Protein AF-A0AAW9QCA5-F1 (afdb_monomer_lite)

Sequence (332 aa):
PKARRTTALRRFPVALDEDDAWGGGPFQNGTSHLLAMFDTLYGFACSGLGGAINLQRFNPITDRCLSDAPPRSYMVHAARRLAFLIRTIRDASPHETINVVSHSQGTMVAGLAMLFLQEQGVRGPEALFLCNSPWSLNEPDLLEAVQYGANDQVVSRAARLATLREVALVLAQAARHPAAASMADITRQCLCTRARDAYLGRAEHGRLYVYANPHDRVMGAEVLRSIGWRGLTSVEQQKVAGNVVLRMCAENIELGRGGYVYTMSARAFGIMRDDSGKDTGQVREDFWYPSSERLPVFGPLYAPPTANEAEVYIGAPSLPWYIDAALRADVE

pLDDT: mean 79.76, std 16.34, range [32.0, 98.75]

InterPro domains:
  IPR029058 Alpha/Beta hydrolase fold [G3DSA:3.40.50.1820] (38-193)
  IPR029058 Alpha/Beta hydrolase fold [SSF53474] (66-233)
  IPR056221 T6SS, Tle3 phospholipase effector, alpha/beta domain [PF24322] (9-232)

Foldseek 3Di:
DDDPPDDPVPPDPPDQPPVPHCPDDPPQQADQFLLQLPFQAAGWDCQFDVNPDRVQVVDPDPVDGNHGDHRNPVLVVLLCVVLVVLQVCCVVQVADADEAEAEESRLSSPLSNLVVCVVVVHQDHQEYEYALYLHALDADDPVNCRGCVVPVRRDGSVRSLVSQQSSLVSQVVNLVDPSYHDLVNLVVPPPDDPLCNVVRDSPLTSAYEYEAELQPQNSQFPNRNDCNRLNDFPVSCVSHDVRYFYFYDYPPDDHQAAFDKAFQDQQSRDCLADPVRDGPPDGGHASDVVHFDADPPPGGRGDGDDPRRRIHHRHDHRDCCVVDPPVVVVVD

Radius of gyration: 21.92 Å; chains: 1; bounding box: 59×55×67 Å

Structure (mmCIF, N/CA/C/O backbone):
data_AF-A0AAW9QCA5-F1
#
_entry.id   AF-A0AAW9QCA5-F1
#
loop_
_atom_site.group_PDB
_atom_site.id
_atom_site.type_symbol
_atom_site.label_atom_id
_atom_site.label_alt_id
_atom_site.label_comp_id
_atom_site.label_asym_id
_atom_site.label_entity_id
_atom_site.label_seq_id
_atom_site.pdbx_PDB_ins_code
_atom_site.Cartn_x
_atom_site.Cartn_y
_atom_site.Cartn_z
_atom_site.occupancy
_atom_site.B_iso_or_equiv
_atom_site.auth_seq_id
_atom_site.auth_comp_id
_atom_site.auth_asym_id
_atom_site.auth_atom_id
_atom_site.pdbx_PDB_model_num
ATOM 1 N N . PRO A 1 1 ? -3.683 -39.594 35.285 1.00 37.97 1 PRO A N 1
ATOM 2 C CA . PRO A 1 1 ? -4.829 -39.077 34.500 1.00 37.97 1 PRO A CA 1
ATOM 3 C C . PRO A 1 1 ? -4.844 -37.536 34.475 1.00 37.97 1 PRO A C 1
ATOM 5 O O . PRO A 1 1 ? -5.479 -36.893 35.302 1.00 37.97 1 PRO A O 1
ATOM 8 N N . LYS A 1 2 ? -4.097 -36.943 33.539 1.00 32.00 2 LYS A N 1
ATOM 9 C CA . LYS A 1 2 ? -4.241 -35.538 33.139 1.00 32.00 2 LYS A CA 1
ATOM 10 C C . LYS A 1 2 ? -4.474 -35.550 31.634 1.00 32.00 2 LYS A C 1
ATOM 12 O O . LYS A 1 2 ? -3.614 -35.993 30.878 1.00 32.00 2 LYS A O 1
ATOM 17 N N . ALA A 1 3 ? -5.685 -35.180 31.236 1.00 34.62 3 ALA A N 1
ATOM 18 C CA . ALA A 1 3 ? -6.128 -35.176 29.854 1.00 34.62 3 ALA A CA 1
ATOM 19 C C . ALA A 1 3 ? -5.263 -34.216 29.022 1.00 34.62 3 ALA A C 1
ATOM 21 O O . ALA A 1 3 ? -5.170 -33.026 29.326 1.00 34.62 3 ALA A O 1
ATOM 22 N N . ARG A 1 4 ? -4.635 -34.743 27.963 1.00 36.59 4 ARG A N 1
ATOM 23 C CA . ARG A 1 4 ? -4.054 -33.946 26.878 1.00 36.59 4 ARG A CA 1
ATOM 24 C C . ARG A 1 4 ? -5.192 -33.167 26.218 1.00 36.59 4 ARG A C 1
ATOM 26 O O . ARG A 1 4 ? -6.024 -33.762 25.541 1.00 36.59 4 ARG A O 1
ATOM 33 N N . ARG A 1 5 ? -5.224 -31.845 26.404 1.00 35.28 5 ARG A N 1
ATOM 34 C CA . ARG A 1 5 ? -5.982 -30.941 25.532 1.00 35.28 5 ARG A CA 1
ATOM 35 C C . ARG A 1 5 ? -5.337 -30.997 24.148 1.00 35.28 5 ARG A C 1
ATOM 37 O O . ARG A 1 5 ? -4.284 -30.412 23.923 1.00 35.28 5 ARG A O 1
ATOM 44 N N . THR A 1 6 ? -5.938 -31.761 23.250 1.00 35.03 6 THR A N 1
ATOM 45 C CA . THR A 1 6 ? -5.632 -31.756 21.822 1.00 35.03 6 THR A CA 1
ATOM 46 C C . THR A 1 6 ? -6.156 -30.454 21.219 1.00 35.03 6 THR A C 1
ATOM 48 O O . THR A 1 6 ? -7.359 -30.240 21.096 1.00 35.03 6 THR A O 1
ATOM 51 N N . THR A 1 7 ? -5.245 -29.548 20.871 1.00 36.75 7 THR A N 1
ATOM 52 C CA . THR A 1 7 ? -5.527 -28.342 20.089 1.00 36.75 7 THR A CA 1
ATOM 53 C C . THR A 1 7 ? -5.964 -28.745 18.679 1.00 36.75 7 THR A C 1
ATOM 55 O O . THR A 1 7 ? -5.194 -29.308 17.904 1.00 36.75 7 THR A O 1
ATOM 58 N N . ALA A 1 8 ? -7.218 -28.443 18.339 1.00 37.50 8 ALA A N 1
ATOM 59 C CA . ALA A 1 8 ? -7.861 -28.755 17.059 1.00 37.50 8 ALA A CA 1
ATOM 60 C C . ALA A 1 8 ? -7.251 -28.038 15.828 1.00 37.50 8 ALA A C 1
ATOM 62 O O . ALA A 1 8 ? -7.689 -28.267 14.706 1.00 37.50 8 ALA A O 1
ATOM 63 N N . LEU A 1 9 ? -6.217 -27.212 16.013 1.00 36.19 9 LEU A N 1
ATOM 64 C CA . LEU A 1 9 ? -5.582 -26.398 14.970 1.00 36.19 9 LEU A CA 1
ATOM 65 C C . LEU A 1 9 ? -4.522 -27.130 14.127 1.00 36.19 9 LEU A C 1
ATOM 67 O O . LEU A 1 9 ? -4.084 -26.591 13.123 1.00 36.19 9 LEU A O 1
ATOM 71 N N . ARG A 1 10 ? -4.133 -28.367 14.471 1.00 38.69 10 ARG A N 1
ATOM 72 C CA . ARG A 1 10 ? -3.168 -29.157 13.670 1.00 38.69 10 ARG A CA 1
ATOM 73 C C . ARG A 1 10 ? -3.795 -30.011 12.558 1.00 38.69 10 ARG A C 1
ATOM 75 O O . ARG A 1 10 ? -3.082 -30.763 11.907 1.00 38.69 10 ARG A O 1
ATOM 82 N N . ARG A 1 11 ? -5.114 -29.940 12.340 1.00 36.91 11 ARG A N 1
ATOM 83 C CA . ARG A 1 11 ? -5.799 -30.730 11.292 1.00 36.91 11 ARG A CA 1
ATOM 84 C C . ARG A 1 11 ? -5.778 -30.102 9.895 1.00 36.91 11 ARG A C 1
ATOM 86 O O . ARG A 1 11 ? -6.230 -30.747 8.959 1.00 36.91 11 ARG A O 1
ATOM 93 N N . PHE A 1 12 ? -5.225 -28.901 9.753 1.00 44.38 12 PHE A N 1
ATOM 94 C CA . PHE A 1 12 ? -5.038 -28.236 8.468 1.00 44.38 12 PHE A CA 1
ATOM 95 C C . PHE A 1 12 ? -3.601 -27.713 8.410 1.00 44.38 12 PHE A C 1
ATOM 97 O O . PHE A 1 12 ? -3.315 -26.695 9.041 1.00 44.38 12 PHE A O 1
ATOM 104 N N . PRO A 1 13 ? -2.669 -28.407 7.734 1.00 38.44 13 PRO A N 1
ATOM 105 C CA . PRO A 1 13 ? -1.337 -27.874 7.525 1.00 38.44 13 PRO A CA 1
ATOM 106 C C . PRO A 1 13 ? -1.454 -26.749 6.493 1.00 38.44 13 PRO A C 1
ATOM 108 O O . PRO A 1 13 ? -1.364 -26.974 5.296 1.00 38.44 13 PRO A O 1
ATOM 111 N N . VAL A 1 14 ? -1.698 -25.526 6.959 1.00 45.06 14 VAL A N 1
ATOM 112 C CA . VAL A 1 14 ? -1.290 -24.319 6.230 1.00 45.06 14 VAL A CA 1
ATOM 113 C C . VAL A 1 14 ? 0.087 -23.945 6.773 1.00 45.06 14 VAL A C 1
ATOM 115 O O . VAL A 1 14 ? 0.268 -22.914 7.410 1.00 45.06 14 VAL A O 1
ATOM 118 N N . ALA A 1 15 ? 1.038 -24.864 6.631 1.00 42.50 15 ALA A N 1
ATOM 119 C CA . ALA A 1 15 ? 2.445 -24.522 6.701 1.00 42.50 15 ALA A CA 1
ATOM 120 C C . ALA A 1 15 ? 2.856 -24.287 5.249 1.00 42.50 15 ALA A C 1
ATOM 122 O O . ALA A 1 15 ? 2.621 -25.150 4.406 1.00 42.50 15 ALA A O 1
ATOM 123 N N . LEU A 1 16 ? 3.369 -23.093 4.957 1.00 43.16 16 LEU A N 1
ATOM 124 C CA . LEU A 1 16 ? 4.157 -22.870 3.753 1.00 43.16 16 LEU A CA 1
ATOM 125 C C . LEU A 1 16 ? 5.276 -23.915 3.798 1.00 43.16 16 LEU A C 1
ATOM 127 O O . LEU A 1 16 ? 6.091 -23.886 4.715 1.00 43.16 16 LEU A O 1
ATOM 131 N N . ASP A 1 17 ? 5.220 -24.891 2.900 1.00 43.22 17 ASP A N 1
ATOM 132 C CA . ASP A 1 17 ? 6.333 -25.799 2.657 1.00 43.22 17 ASP A CA 1
ATOM 133 C C . ASP A 1 17 ? 7.497 -24.932 2.174 1.00 43.22 17 ASP A C 1
ATOM 135 O O . ASP A 1 17 ? 7.310 -24.194 1.217 1.00 43.22 17 ASP A O 1
ATOM 139 N N . GLU A 1 18 ? 8.634 -24.913 2.867 1.00 49.34 18 GLU A N 1
ATOM 140 C CA . GLU A 1 18 ? 9.788 -24.098 2.459 1.00 49.34 18 GLU A CA 1
ATOM 141 C C . GLU A 1 18 ? 10.494 -24.697 1.231 1.00 49.34 18 GLU A C 1
ATOM 143 O O . GLU A 1 18 ? 11.104 -23.950 0.464 1.00 49.34 18 GLU A O 1
ATOM 148 N N . ASP A 1 19 ? 10.343 -26.006 1.001 1.00 44.97 19 ASP A N 1
ATOM 149 C CA . ASP A 1 19 ? 10.961 -26.736 -0.110 1.00 44.97 19 ASP A CA 1
ATOM 150 C C . ASP A 1 19 ? 10.117 -26.650 -1.401 1.00 44.97 19 ASP A C 1
ATOM 152 O O . ASP A 1 19 ? 10.669 -26.683 -2.501 1.00 44.97 19 ASP A O 1
ATOM 156 N N . ASP A 1 20 ? 8.798 -26.449 -1.269 1.00 43.91 20 ASP A N 1
ATOM 157 C CA . ASP A 1 20 ? 7.832 -26.219 -2.364 1.00 43.91 20 ASP A CA 1
ATOM 158 C C . ASP A 1 20 ? 7.175 -24.819 -2.303 1.00 43.91 20 ASP A C 1
ATOM 160 O O . ASP A 1 20 ? 6.168 -24.533 -2.969 1.00 43.91 20 ASP A O 1
ATOM 164 N N . ALA A 1 21 ? 7.733 -23.904 -1.502 1.00 43.88 21 ALA A N 1
ATOM 165 C CA . ALA A 1 21 ? 7.266 -22.527 -1.437 1.00 43.88 21 ALA A CA 1
ATOM 166 C C . ALA A 1 21 ? 7.393 -21.919 -2.829 1.00 43.88 21 ALA A C 1
ATOM 168 O O . ALA A 1 21 ? 8.444 -21.983 -3.467 1.00 43.88 21 ALA A O 1
ATOM 169 N N . TRP A 1 22 ? 6.324 -21.272 -3.295 1.00 42.75 22 TRP A N 1
ATOM 170 C CA . TRP A 1 22 ? 6.368 -20.467 -4.505 1.00 42.75 22 TRP A CA 1
ATOM 171 C C . TRP A 1 22 ? 7.405 -19.354 -4.315 1.00 42.75 22 TRP A C 1
ATOM 173 O O . TRP A 1 22 ? 7.095 -18.280 -3.798 1.00 42.75 22 TRP A O 1
ATOM 183 N N . GLY A 1 23 ? 8.652 -19.611 -4.719 1.00 40.56 23 GLY A N 1
ATOM 184 C CA . GLY A 1 23 ? 9.679 -18.592 -4.846 1.00 40.56 23 GLY A CA 1
ATOM 185 C C . GLY A 1 23 ? 9.108 -17.555 -5.794 1.00 40.56 23 GLY A C 1
ATOM 186 O O . GLY A 1 23 ? 8.807 -17.882 -6.946 1.00 40.56 23 GLY A O 1
ATOM 187 N N . GLY A 1 24 ? 8.824 -16.361 -5.276 1.00 50.59 24 GLY A N 1
ATOM 188 C CA . GLY A 1 24 ? 8.069 -15.333 -5.982 1.00 50.59 24 GLY A CA 1
ATOM 189 C C . GLY A 1 24 ? 8.517 -15.150 -7.435 1.00 50.59 24 GLY A C 1
ATOM 190 O O . GLY A 1 24 ? 9.660 -15.393 -7.811 1.00 50.59 24 GLY A O 1
ATOM 191 N N . GLY A 1 25 ? 7.587 -14.746 -8.288 1.00 44.12 25 GLY A N 1
ATO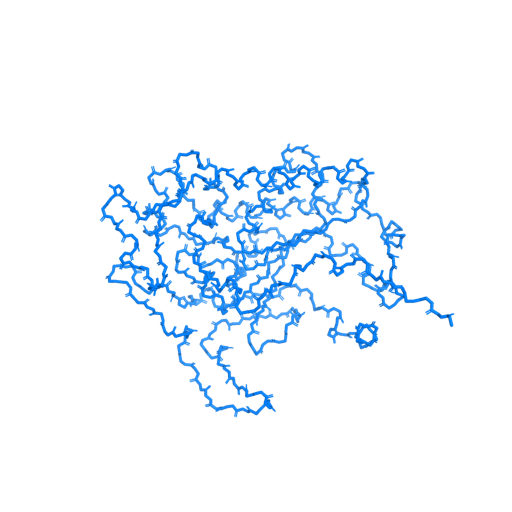M 192 C CA . GLY A 1 25 ? 7.853 -14.374 -9.674 1.00 44.12 25 GLY A CA 1
ATOM 193 C C . GLY A 1 25 ? 6.856 -13.314 -10.112 1.00 44.12 25 GLY A C 1
ATOM 194 O O . GLY A 1 25 ? 5.970 -12.969 -9.325 1.00 44.12 25 GLY A O 1
ATOM 195 N N . PRO A 1 26 ? 6.974 -12.780 -11.338 1.00 49.72 26 PRO A N 1
ATOM 196 C CA . PRO A 1 26 ? 6.049 -11.772 -11.819 1.00 49.72 26 PRO A CA 1
ATOM 197 C C . PRO A 1 26 ? 4.632 -12.332 -11.719 1.00 49.72 26 PRO A C 1
ATOM 199 O O . PRO A 1 26 ? 4.279 -13.296 -12.400 1.00 49.72 26 PRO A O 1
ATOM 202 N N . PHE A 1 27 ? 3.815 -11.737 -10.850 1.00 58.03 27 PHE A N 1
ATOM 203 C CA . PHE A 1 27 ? 2.375 -11.909 -10.916 1.00 58.03 27 PHE A CA 1
ATOM 204 C C . PHE A 1 27 ? 1.952 -11.207 -12.202 1.00 58.03 27 PHE A C 1
ATOM 206 O O . PHE A 1 27 ? 1.714 -10.003 -12.206 1.00 58.03 27 PHE A O 1
ATOM 213 N N . GLN A 1 28 ? 1.987 -11.946 -13.314 1.00 70.25 28 GLN A N 1
ATOM 214 C CA . GLN A 1 28 ? 1.913 -11.394 -14.671 1.00 70.25 28 GLN A CA 1
ATOM 215 C C . GLN A 1 28 ? 0.700 -10.492 -14.840 1.00 70.25 28 GLN A C 1
ATOM 217 O O . GLN A 1 28 ? 0.804 -9.407 -15.396 1.00 70.25 28 GLN A O 1
ATOM 222 N N . ASN A 1 29 ? -0.430 -10.890 -14.258 1.00 81.19 29 ASN A N 1
ATOM 223 C CA . ASN A 1 29 ? -1.662 -10.120 -14.331 1.00 81.19 29 ASN A CA 1
ATOM 224 C C . ASN A 1 29 ? -1.799 -9.018 -13.269 1.00 81.19 29 ASN A C 1
ATOM 226 O O . ASN A 1 29 ? -2.895 -8.500 -13.045 1.00 81.19 29 ASN A O 1
ATOM 230 N N . GLY A 1 30 ? -0.711 -8.677 -12.583 1.00 84.50 30 GLY A N 1
ATOM 231 C CA . GLY A 1 30 ? -0.672 -7.606 -11.603 1.00 84.50 30 GLY A CA 1
ATOM 232 C C . GLY A 1 30 ? -0.945 -6.238 -12.211 1.00 84.50 30 GLY A C 1
ATOM 233 O O . GLY A 1 30 ? -0.953 -6.053 -13.429 1.00 84.50 30 GLY A O 1
ATOM 234 N N . THR A 1 31 ? -1.201 -5.275 -11.335 1.00 88.75 31 THR A N 1
ATOM 235 C CA . THR A 1 31 ? -1.389 -3.874 -11.715 1.00 88.75 31 THR A CA 1
ATOM 236 C C . THR A 1 31 ? -0.886 -2.941 -10.623 1.00 88.75 31 THR A C 1
ATOM 238 O O . THR A 1 31 ? -1.001 -3.244 -9.432 1.00 88.75 31 THR A O 1
ATOM 241 N N . SER A 1 32 ? -0.380 -1.788 -11.052 1.00 90.00 32 SER A N 1
ATOM 242 C CA . SER A 1 32 ? 0.119 -0.690 -10.227 1.00 90.00 32 SER A CA 1
ATOM 243 C C . SER A 1 32 ? -0.891 0.443 -10.012 1.00 90.00 32 SER A C 1
ATOM 245 O O . SER A 1 32 ? -0.599 1.393 -9.285 1.00 90.00 32 SER A O 1
ATOM 247 N N . HIS A 1 33 ? -2.088 0.360 -10.605 1.00 91.62 33 HIS A N 1
ATOM 248 C CA . HIS A 1 33 ? -3.175 1.325 -10.411 1.00 91.62 33 HIS A CA 1
ATOM 249 C C . HIS A 1 33 ? -4.558 0.657 -10.473 1.00 91.62 33 HIS A C 1
ATOM 251 O O . HIS A 1 33 ? -4.759 -0.361 -11.139 1.00 91.62 33 HIS A O 1
ATOM 257 N N . LEU A 1 34 ? -5.537 1.241 -9.772 1.00 94.75 34 LEU A N 1
ATOM 258 C CA . LEU A 1 34 ? -6.861 0.626 -9.605 1.00 94.75 34 LEU A CA 1
ATOM 259 C C . LEU A 1 34 ? -7.677 0.566 -10.903 1.00 94.75 34 LEU A C 1
ATOM 261 O O . LEU A 1 34 ? -8.434 -0.382 -11.087 1.00 94.75 34 LEU A O 1
ATOM 265 N N . LEU A 1 35 ? -7.508 1.532 -11.818 1.00 92.88 35 LEU A N 1
ATOM 266 C CA . LEU A 1 35 ? -8.279 1.575 -13.070 1.00 92.88 35 LEU A CA 1
ATOM 267 C C . LEU A 1 35 ? -8.102 0.301 -13.909 1.00 92.88 35 LEU A C 1
ATOM 269 O O . LEU A 1 35 ? -9.086 -0.221 -14.422 1.00 92.88 35 LEU A O 1
ATOM 273 N N . ALA A 1 36 ? -6.890 -0.257 -13.975 1.00 90.00 36 ALA A N 1
ATOM 274 C CA . ALA A 1 36 ? -6.641 -1.470 -14.753 1.00 90.00 36 ALA A CA 1
ATOM 275 C C . ALA A 1 36 ? -7.390 -2.705 -14.227 1.00 90.00 36 ALA A C 1
ATOM 277 O O . ALA A 1 36 ? -7.575 -3.666 -14.969 1.00 90.00 36 ALA A O 1
ATOM 278 N N . MET A 1 37 ? -7.860 -2.701 -12.973 1.00 93.25 37 MET A N 1
ATOM 279 C CA . MET A 1 37 ? -8.700 -3.784 -12.441 1.00 93.25 37 MET A CA 1
ATOM 280 C C . MET A 1 37 ? -10.066 -3.837 -13.141 1.00 93.25 37 MET A C 1
ATOM 282 O O . MET A 1 37 ? -10.687 -4.896 -13.175 1.00 93.25 37 MET A O 1
ATOM 286 N N . PHE A 1 38 ? -10.534 -2.716 -13.696 1.00 92.06 38 PHE A N 1
ATOM 287 C CA . PHE A 1 38 ? -11.821 -2.608 -14.384 1.00 92.06 38 PHE A CA 1
ATOM 288 C C . PHE A 1 38 ? -11.758 -2.988 -15.868 1.00 92.06 38 PHE A C 1
ATOM 290 O O . PHE A 1 38 ? -12.785 -2.922 -16.543 1.00 92.06 38 PHE A O 1
ATOM 297 N N . ASP A 1 39 ? -10.600 -3.420 -16.380 1.00 87.06 39 ASP A N 1
ATOM 298 C CA . ASP A 1 39 ? -10.543 -3.987 -17.725 1.00 87.06 39 ASP A CA 1
ATOM 299 C C . ASP A 1 39 ? -11.362 -5.286 -17.790 1.00 87.06 39 ASP A C 1
ATOM 301 O O . ASP A 1 39 ? -11.146 -6.228 -17.017 1.00 87.06 39 ASP A O 1
ATOM 305 N N . THR A 1 40 ? -12.324 -5.323 -18.709 1.00 84.50 40 THR A N 1
ATOM 306 C CA . THR A 1 40 ? -13.207 -6.476 -18.932 1.00 84.50 40 THR A CA 1
ATOM 307 C C . THR A 1 40 ? -12.826 -7.281 -20.167 1.00 84.50 40 THR A C 1
ATOM 309 O O . THR A 1 40 ? -13.337 -8.387 -20.338 1.00 84.50 40 THR A O 1
ATOM 312 N N . LEU A 1 41 ? -11.923 -6.760 -20.998 1.00 80.19 41 LEU A N 1
ATOM 313 C CA . LEU A 1 41 ? -11.554 -7.344 -22.284 1.00 80.19 41 LEU A CA 1
ATOM 314 C C . LEU A 1 41 ? -10.122 -7.877 -22.279 1.00 80.19 41 LEU A C 1
ATOM 316 O O . LEU A 1 41 ? -9.858 -8.900 -22.909 1.00 80.19 41 LEU A O 1
ATOM 320 N N . TYR A 1 42 ? -9.222 -7.246 -21.523 1.00 78.38 42 TYR A N 1
ATOM 321 C CA . TYR A 1 42 ? -7.796 -7.551 -21.562 1.00 78.38 42 TYR A CA 1
ATOM 322 C C . TYR A 1 42 ? -7.173 -7.650 -20.164 1.00 78.38 42 TYR A C 1
ATOM 324 O O . TYR A 1 42 ? -7.539 -6.942 -19.224 1.00 78.38 42 TYR A O 1
ATOM 332 N N . GLY A 1 43 ? -6.216 -8.565 -20.021 1.00 82.94 43 GLY A N 1
ATOM 333 C CA . GLY A 1 43 ? -5.347 -8.679 -18.853 1.00 82.94 43 GLY A CA 1
ATOM 334 C C . GLY A 1 43 ? -3.943 -8.167 -19.148 1.00 82.94 43 GLY A C 1
ATOM 335 O O . GLY A 1 43 ? -3.743 -7.162 -19.828 1.00 82.94 43 GLY A O 1
ATOM 336 N N . PHE A 1 44 ? -2.942 -8.859 -18.621 1.00 82.12 44 PHE A N 1
ATOM 337 C CA . PHE A 1 44 ? -1.579 -8.750 -19.127 1.00 82.12 44 PHE A CA 1
ATOM 338 C C . PHE A 1 44 ? -1.480 -9.384 -20.516 1.00 82.12 44 PHE A C 1
ATOM 340 O O . PHE A 1 44 ? -1.957 -10.496 -20.719 1.00 82.12 44 PHE A O 1
ATOM 347 N N . ALA A 1 45 ? -0.847 -8.684 -21.452 1.00 75.06 45 ALA A N 1
ATOM 348 C CA . ALA A 1 45 ? -0.519 -9.208 -22.767 1.00 75.06 45 ALA A CA 1
ATOM 349 C C . ALA A 1 45 ? 1.001 -9.266 -22.904 1.00 75.06 45 ALA A C 1
ATOM 351 O O . ALA A 1 45 ? 1.695 -8.268 -22.703 1.00 75.06 45 ALA A O 1
ATOM 352 N N . CYS A 1 46 ? 1.518 -10.432 -23.271 1.00 73.31 46 CYS A N 1
ATOM 353 C CA . CYS A 1 46 ? 2.928 -10.616 -23.579 1.00 73.31 46 CYS A CA 1
ATOM 354 C C . CYS A 1 46 ? 3.309 -9.863 -24.864 1.00 73.31 46 CYS A C 1
ATOM 356 O O . CYS A 1 46 ? 4.450 -9.431 -25.029 1.00 73.31 46 CYS A O 1
ATOM 358 N N . SER A 1 47 ? 2.344 -9.649 -25.760 1.00 68.38 47 SER A N 1
ATOM 359 C CA . SER A 1 47 ? 2.488 -8.793 -26.932 1.00 68.38 47 SER A CA 1
ATOM 360 C C . SER A 1 47 ? 1.953 -7.377 -26.670 1.00 68.38 47 SER A C 1
ATOM 362 O O . SER A 1 47 ? 0.743 -7.170 -26.598 1.00 68.38 47 SER A O 1
ATOM 364 N N . GLY A 1 48 ? 2.846 -6.396 -26.563 1.00 62.47 48 GLY A N 1
ATOM 365 C CA . GLY A 1 48 ? 2.516 -4.976 -26.443 1.00 62.47 48 GLY A CA 1
ATOM 366 C C . GLY A 1 48 ? 2.394 -4.264 -27.797 1.00 62.47 48 GLY A C 1
ATOM 367 O O . GLY A 1 48 ? 2.874 -4.758 -28.823 1.00 62.47 48 GLY A O 1
ATOM 368 N N . LEU A 1 49 ? 1.759 -3.085 -27.795 1.00 57.94 49 LEU A N 1
ATOM 369 C CA . LEU A 1 49 ? 1.608 -2.197 -28.962 1.00 57.94 49 LEU A CA 1
ATOM 370 C C . LEU A 1 49 ? 1.052 -2.908 -30.218 1.00 57.94 49 LEU A C 1
ATOM 372 O O . LEU A 1 49 ? 1.634 -2.844 -31.300 1.00 57.94 49 LEU A O 1
ATOM 376 N N . GLY A 1 50 ? -0.050 -3.650 -30.066 1.00 55.88 50 GLY A N 1
ATOM 377 C CA . GLY A 1 50 ? -0.706 -4.347 -31.181 1.00 55.88 50 GLY A CA 1
ATOM 378 C C . GLY A 1 50 ? 0.104 -5.501 -31.788 1.00 55.88 50 GLY A C 1
ATOM 379 O O . GLY A 1 50 ? -0.104 -5.843 -32.948 1.00 55.88 50 GLY A O 1
ATOM 380 N N . GLY A 1 51 ? 1.046 -6.086 -31.037 1.00 59.59 51 GLY A N 1
ATOM 381 C CA . GLY A 1 51 ? 1.884 -7.196 -31.507 1.00 59.59 51 GLY A CA 1
ATOM 382 C C . GLY A 1 51 ? 3.307 -6.805 -31.902 1.00 59.59 51 GLY A C 1
ATOM 383 O O . GLY A 1 51 ? 4.129 -7.687 -32.147 1.00 59.59 51 GLY A O 1
ATOM 384 N N . ALA A 1 52 ? 3.628 -5.508 -31.939 1.00 55.38 52 ALA A N 1
ATOM 385 C CA . ALA A 1 52 ? 4.940 -5.023 -32.368 1.00 55.38 52 ALA A CA 1
ATOM 386 C C . ALA A 1 52 ? 6.067 -5.331 -31.364 1.00 55.38 52 ALA A C 1
ATOM 388 O O . ALA A 1 52 ? 7.233 -5.416 -31.752 1.00 55.38 52 ALA A O 1
ATOM 389 N N . ILE A 1 53 ? 5.738 -5.504 -30.079 1.00 62.34 53 ILE A N 1
ATOM 390 C CA . ILE A 1 53 ? 6.713 -5.726 -29.005 1.00 62.34 53 ILE A CA 1
ATOM 391 C C . ILE A 1 53 ? 6.348 -7.008 -28.259 1.00 62.34 53 ILE A C 1
ATOM 393 O O . ILE A 1 53 ? 5.258 -7.114 -27.714 1.00 62.34 53 ILE A O 1
ATOM 397 N N . ASN A 1 54 ? 7.265 -7.976 -28.197 1.00 68.19 54 ASN A N 1
ATOM 398 C CA . ASN A 1 54 ? 7.101 -9.182 -27.384 1.00 68.19 54 ASN A CA 1
ATOM 399 C C . ASN A 1 54 ? 7.889 -9.031 -26.072 1.00 68.19 54 ASN A C 1
ATOM 401 O O . ASN A 1 54 ? 9.122 -9.059 -26.088 1.00 68.19 54 ASN A O 1
ATOM 405 N N . LEU A 1 55 ? 7.175 -8.886 -24.955 1.00 69.38 55 LEU A N 1
ATOM 406 C CA . LEU A 1 55 ? 7.728 -8.689 -23.615 1.00 69.38 55 LEU A CA 1
ATOM 407 C C . LEU A 1 55 ? 8.487 -9.918 -23.093 1.00 69.38 55 LEU A C 1
ATOM 409 O O . LEU A 1 55 ? 9.435 -9.746 -22.331 1.00 69.38 55 LEU A O 1
ATOM 413 N N . GLN A 1 56 ? 8.172 -11.142 -23.545 1.00 69.44 56 GLN A N 1
ATOM 414 C CA . GLN A 1 56 ? 8.933 -12.347 -23.169 1.00 69.44 56 GLN A CA 1
ATOM 415 C C . GLN A 1 56 ? 10.392 -12.276 -23.622 1.00 69.44 56 GLN A C 1
ATOM 417 O O . GLN A 1 56 ? 11.264 -12.810 -22.942 1.00 69.44 56 GLN A O 1
ATOM 422 N N . ARG A 1 57 ? 10.693 -11.578 -24.725 1.00 63.22 57 ARG A N 1
ATOM 423 C CA . ARG A 1 57 ? 12.085 -11.369 -25.178 1.00 63.22 57 ARG A CA 1
ATOM 424 C C . ARG A 1 57 ? 12.918 -10.531 -24.208 1.00 63.22 57 ARG A C 1
ATOM 426 O O . ARG A 1 57 ? 14.131 -10.456 -24.361 1.00 63.22 57 ARG A O 1
ATOM 433 N N . PHE A 1 58 ? 12.259 -9.898 -23.246 1.00 62.97 58 PHE A N 1
ATOM 434 C CA . PHE A 1 58 ? 12.849 -9.022 -22.247 1.00 62.97 58 PHE A CA 1
ATOM 435 C C . PHE A 1 58 ? 12.631 -9.546 -20.822 1.00 62.97 58 PHE A C 1
ATOM 437 O O . PHE A 1 58 ? 12.869 -8.821 -19.861 1.00 62.97 58 PHE A O 1
ATOM 444 N N . ASN A 1 59 ? 12.156 -10.788 -20.678 1.00 64.75 59 ASN A N 1
ATOM 445 C CA . ASN A 1 59 ? 11.950 -11.401 -19.379 1.00 64.75 59 ASN A CA 1
ATOM 446 C C . ASN A 1 59 ? 13.297 -11.889 -18.806 1.00 64.75 59 ASN A C 1
ATOM 448 O O . ASN A 1 59 ? 13.892 -12.801 -19.383 1.00 64.75 59 ASN A O 1
ATOM 452 N N . PRO A 1 60 ? 13.764 -11.323 -17.679 1.00 54.34 60 PRO A N 1
ATOM 453 C CA . PRO A 1 60 ? 15.025 -11.715 -17.034 1.00 54.34 60 PRO A CA 1
ATOM 454 C C . PRO A 1 60 ? 14.981 -13.128 -16.423 1.00 54.34 60 PRO A C 1
ATOM 456 O O . PRO A 1 60 ? 16.004 -13.764 -16.182 1.00 54.34 60 PRO A O 1
ATOM 459 N N . ILE A 1 61 ? 13.775 -13.624 -16.127 1.00 60.28 61 ILE A N 1
ATOM 460 C CA . ILE A 1 61 ? 13.547 -14.875 -15.409 1.00 60.28 61 ILE A CA 1
ATOM 461 C C . ILE A 1 61 ? 13.399 -15.982 -16.454 1.00 60.28 61 ILE A C 1
ATOM 463 O O . ILE A 1 61 ? 12.341 -16.169 -17.055 1.00 60.28 61 ILE A O 1
ATOM 467 N N . THR A 1 62 ? 14.503 -16.688 -16.699 1.00 54.91 62 THR A N 1
ATOM 468 C CA . THR A 1 62 ? 14.623 -17.706 -17.758 1.00 54.91 62 THR A CA 1
ATOM 469 C C . THR A 1 62 ? 13.806 -18.975 -17.497 1.00 54.91 62 THR A C 1
ATOM 471 O O . THR A 1 62 ? 13.444 -19.666 -18.447 1.00 54.91 62 THR A O 1
ATOM 474 N N . ASP A 1 63 ? 13.452 -19.261 -16.243 1.00 54.94 63 ASP A N 1
ATOM 475 C CA . ASP A 1 63 ? 12.634 -20.407 -15.827 1.00 54.94 63 ASP A CA 1
ATOM 476 C C . ASP A 1 63 ? 11.120 -20.151 -15.928 1.00 54.94 63 ASP A C 1
ATOM 478 O O . ASP A 1 63 ? 10.326 -21.047 -15.638 1.00 54.94 63 ASP A O 1
ATOM 482 N N . ARG A 1 64 ? 10.678 -18.951 -16.342 1.00 65.31 64 ARG A N 1
ATOM 483 C CA . ARG A 1 64 ? 9.246 -18.593 -16.381 1.00 65.31 64 ARG A CA 1
ATOM 484 C C . ARG A 1 64 ? 8.897 -17.854 -17.663 1.00 65.31 64 ARG A C 1
ATOM 486 O O . ARG A 1 64 ? 9.571 -16.908 -18.033 1.00 65.31 64 ARG A O 1
ATOM 493 N N . CYS A 1 65 ? 7.814 -18.238 -18.335 1.00 66.38 65 CYS A N 1
ATOM 494 C CA . CYS A 1 65 ? 7.343 -17.544 -19.539 1.00 66.38 65 CYS A CA 1
ATOM 495 C C . CYS A 1 65 ? 6.219 -16.551 -19.214 1.00 66.38 65 CYS A C 1
ATOM 497 O O . CYS A 1 65 ? 5.201 -16.938 -18.639 1.00 66.38 65 CYS A O 1
ATOM 499 N N . LEU A 1 66 ? 6.379 -15.293 -19.630 1.00 70.50 66 LEU A N 1
ATOM 500 C CA . LEU A 1 66 ? 5.328 -14.287 -19.782 1.00 70.50 66 LEU A CA 1
ATOM 501 C C . LEU A 1 66 ? 4.292 -14.806 -20.776 1.00 70.50 66 LEU A C 1
ATOM 503 O O . LEU A 1 66 ? 4.576 -14.958 -21.964 1.00 70.50 66 LEU A O 1
ATOM 507 N N . SER A 1 67 ? 3.103 -15.102 -20.262 1.00 73.94 67 SER A N 1
ATOM 508 C CA . SER A 1 67 ? 1.956 -15.554 -21.046 1.00 73.94 67 SER A CA 1
ATOM 509 C C . SER A 1 67 ? 0.832 -14.541 -20.913 1.00 73.94 67 SER A C 1
ATOM 511 O O . SER A 1 67 ? 0.754 -13.830 -19.910 1.00 73.94 67 SER A O 1
ATOM 513 N N . ASP A 1 68 ? -0.036 -14.478 -21.917 1.00 80.81 68 ASP A N 1
ATOM 514 C CA . ASP A 1 68 ? -1.225 -13.638 -21.843 1.00 80.81 68 ASP A CA 1
ATOM 515 C C . ASP A 1 68 ? -2.106 -14.065 -20.664 1.00 80.81 68 ASP A C 1
ATOM 517 O O . ASP A 1 68 ? -2.233 -15.250 -20.341 1.00 80.81 68 ASP A O 1
ATOM 521 N N . ALA A 1 69 ? -2.716 -13.084 -20.011 1.00 83.25 69 ALA A N 1
ATOM 522 C CA . ALA A 1 69 ? -3.534 -13.274 -18.830 1.00 83.25 69 ALA A CA 1
ATOM 523 C C . ALA A 1 69 ? -4.982 -12.825 -19.084 1.00 83.25 69 ALA A C 1
ATOM 525 O O . ALA A 1 69 ? -5.227 -11.921 -19.889 1.00 83.25 69 ALA A O 1
ATOM 526 N N . PRO A 1 70 ? -5.962 -13.422 -18.381 1.00 85.38 70 PRO A N 1
ATOM 527 C CA . PRO A 1 70 ? -7.364 -13.038 -18.516 1.00 85.38 70 PRO A CA 1
ATOM 528 C C . PRO A 1 70 ? -7.619 -11.606 -18.010 1.00 85.38 70 PRO A C 1
ATOM 530 O O . PRO A 1 70 ? -6.802 -11.069 -17.255 1.00 85.38 70 PRO A O 1
ATOM 533 N N . PRO A 1 71 ? -8.778 -11.001 -18.334 1.00 87.81 71 PRO A N 1
ATOM 534 C CA . PRO A 1 71 ? -9.170 -9.694 -17.809 1.00 87.81 71 PRO A CA 1
ATOM 535 C C . PRO A 1 71 ? -9.065 -9.590 -16.283 1.00 87.81 71 PRO A C 1
ATOM 537 O O . PRO A 1 71 ? -9.308 -10.558 -15.557 1.00 87.81 71 PRO A O 1
ATOM 540 N N . ARG A 1 72 ? -8.725 -8.400 -15.774 1.00 89.12 72 ARG A N 1
ATOM 541 C CA . ARG A 1 72 ? -8.436 -8.175 -14.341 1.00 89.12 72 ARG A CA 1
ATOM 542 C C . ARG A 1 72 ? -9.682 -7.976 -13.466 1.00 89.12 72 ARG A C 1
ATOM 544 O O . ARG A 1 72 ? -9.552 -7.818 -12.250 1.00 89.12 72 ARG A O 1
ATOM 551 N N . SER A 1 73 ? -10.884 -8.054 -14.039 1.00 90.19 73 SER A N 1
ATOM 552 C CA . SER A 1 73 ? -12.168 -7.841 -13.347 1.00 90.19 73 SER A CA 1
ATOM 553 C C . SER A 1 73 ? -12.390 -8.739 -12.119 1.00 90.19 73 SER A C 1
ATOM 555 O O . SER A 1 73 ? -13.086 -8.349 -11.177 1.00 90.19 73 SER A O 1
ATOM 557 N N . TYR A 1 74 ? -11.738 -9.905 -12.039 1.00 91.25 74 TYR A N 1
ATOM 558 C CA . TYR A 1 74 ? -11.757 -10.742 -10.831 1.00 91.25 74 TYR A CA 1
ATOM 559 C C . TYR A 1 74 ? -11.222 -10.008 -9.590 1.00 91.25 74 TYR A C 1
ATOM 561 O O . TYR A 1 74 ? -11.692 -10.268 -8.479 1.00 91.25 74 TYR A O 1
ATOM 569 N N . MET A 1 75 ? -10.294 -9.058 -9.755 1.00 94.38 75 MET A N 1
ATOM 570 C CA . MET A 1 75 ? -9.795 -8.236 -8.654 1.00 94.38 75 MET A CA 1
ATOM 571 C C . MET A 1 75 ? -10.860 -7.253 -8.150 1.00 94.38 75 MET A C 1
ATOM 573 O O . MET A 1 75 ? -10.949 -7.011 -6.946 1.00 94.38 75 MET A O 1
ATOM 577 N N . VAL A 1 76 ? -11.718 -6.736 -9.040 1.00 96.31 76 VAL A N 1
ATOM 578 C CA . VAL A 1 76 ? -12.880 -5.909 -8.664 1.00 96.31 76 VAL A CA 1
ATOM 579 C C . VAL A 1 76 ? -13.870 -6.739 -7.854 1.00 96.31 76 VAL A C 1
ATOM 581 O O . VAL A 1 76 ? -14.340 -6.299 -6.804 1.00 96.31 76 VAL A O 1
ATOM 584 N N . HIS A 1 77 ? -14.150 -7.973 -8.280 1.00 95.81 77 HIS A N 1
ATOM 585 C CA . HIS A 1 77 ? -14.993 -8.888 -7.508 1.00 95.81 77 HIS A CA 1
ATOM 586 C C . HIS A 1 77 ? -14.392 -9.210 -6.134 1.00 95.81 77 HIS A C 1
ATOM 588 O O . HIS A 1 77 ? -15.125 -9.226 -5.144 1.00 95.81 77 HIS A O 1
ATOM 594 N N . ALA A 1 78 ? -13.076 -9.418 -6.046 1.00 96.50 78 ALA A N 1
ATOM 595 C CA . ALA A 1 78 ? -12.386 -9.611 -4.772 1.00 96.50 78 ALA A CA 1
ATOM 596 C C . ALA A 1 78 ? -12.521 -8.382 -3.853 1.00 96.50 78 ALA A C 1
ATOM 598 O O . ALA A 1 78 ? -12.861 -8.534 -2.679 1.00 96.50 78 ALA A O 1
ATOM 599 N N . ALA A 1 79 ? -12.359 -7.170 -4.390 1.00 98.38 79 ALA A N 1
ATOM 600 C CA . ALA A 1 79 ? -12.519 -5.928 -3.633 1.00 98.38 79 ALA A CA 1
ATOM 601 C C . ALA A 1 79 ? -13.961 -5.740 -3.131 1.00 98.38 79 ALA A C 1
ATOM 603 O O . ALA A 1 79 ? -14.172 -5.398 -1.967 1.00 98.38 79 ALA A O 1
ATOM 604 N N . ARG A 1 80 ? -14.970 -6.046 -3.962 1.00 97.88 80 ARG A N 1
ATOM 605 C CA . ARG A 1 80 ? -16.387 -6.026 -3.548 1.00 97.88 80 ARG A CA 1
ATOM 606 C C . ARG A 1 80 ? -16.679 -7.041 -2.445 1.00 97.88 80 ARG A C 1
ATOM 608 O O . ARG A 1 80 ? -17.429 -6.724 -1.528 1.00 97.88 80 ARG A O 1
ATOM 615 N N . ARG A 1 81 ? -16.086 -8.239 -2.503 1.00 98.31 81 ARG A N 1
ATOM 616 C CA . ARG A 1 81 ? -16.220 -9.260 -1.445 1.00 98.31 81 ARG A CA 1
ATOM 617 C C . ARG A 1 81 ? -15.603 -8.793 -0.128 1.00 98.31 81 ARG A C 1
ATOM 619 O O . ARG A 1 81 ? -16.220 -8.982 0.914 1.00 98.31 81 ARG A O 1
ATOM 626 N N . LEU A 1 82 ? -14.438 -8.146 -0.170 1.00 98.50 82 LEU A N 1
ATOM 627 C CA . LEU A 1 82 ? -13.818 -7.567 1.025 1.00 98.50 82 LEU A CA 1
ATOM 628 C C . LEU A 1 82 ? -14.675 -6.436 1.618 1.00 98.50 82 LEU A C 1
ATOM 630 O O . LEU A 1 82 ? -14.914 -6.422 2.824 1.00 98.50 82 LEU A O 1
ATOM 634 N N . ALA A 1 83 ? -15.198 -5.534 0.783 1.00 98.44 83 ALA A N 1
ATOM 635 C CA . ALA A 1 83 ? -16.127 -4.494 1.231 1.00 98.44 83 ALA A CA 1
ATOM 636 C C . ALA A 1 83 ? -17.403 -5.098 1.850 1.00 98.44 83 ALA A C 1
ATOM 638 O O . ALA A 1 83 ? -17.842 -4.668 2.914 1.00 98.44 83 ALA A O 1
ATOM 639 N N . PHE A 1 84 ? -17.960 -6.146 1.235 1.00 98.19 84 PHE A N 1
ATOM 640 C CA . PHE A 1 84 ? -19.123 -6.863 1.760 1.00 98.19 84 PHE A CA 1
ATOM 641 C C . PHE A 1 84 ? -18.844 -7.541 3.108 1.00 98.19 84 PHE A C 1
ATOM 643 O O . PHE A 1 84 ? -19.687 -7.489 4.003 1.00 98.19 84 PHE A O 1
ATOM 650 N N . LEU A 1 85 ? -17.660 -8.132 3.289 1.00 98.25 85 LEU A N 1
ATOM 651 C CA . LEU A 1 85 ? -17.240 -8.696 4.573 1.00 98.25 85 LEU A CA 1
ATOM 652 C C . LEU A 1 85 ? -17.179 -7.615 5.659 1.00 98.25 85 LEU A C 1
ATOM 654 O O . LEU A 1 85 ? -17.760 -7.793 6.726 1.00 98.25 85 LEU A O 1
ATOM 658 N N . ILE A 1 86 ? -16.528 -6.482 5.376 1.00 97.50 86 ILE A N 1
ATOM 659 C CA . ILE A 1 86 ? -16.438 -5.360 6.321 1.00 97.50 86 ILE A CA 1
ATOM 660 C C . ILE A 1 86 ? -17.837 -4.856 6.673 1.00 97.50 86 ILE A C 1
ATOM 662 O O . ILE A 1 86 ? -18.151 -4.718 7.852 1.00 97.50 86 ILE A O 1
ATOM 666 N N . ARG A 1 87 ? -18.708 -4.661 5.678 1.00 96.88 87 ARG A N 1
ATOM 667 C CA . ARG A 1 87 ? -20.112 -4.301 5.900 1.00 96.88 87 ARG A CA 1
ATOM 668 C C . ARG A 1 87 ? -20.831 -5.308 6.794 1.00 96.88 87 ARG A C 1
ATOM 670 O O . ARG A 1 87 ? -21.469 -4.898 7.750 1.00 96.88 87 ARG A O 1
ATOM 677 N N . THR A 1 88 ? -20.685 -6.604 6.533 1.00 97.81 88 THR A N 1
ATOM 678 C CA . THR A 1 88 ? -21.318 -7.660 7.340 1.00 97.81 88 THR A CA 1
ATOM 679 C C . THR A 1 88 ? -20.873 -7.581 8.802 1.00 97.81 88 THR A C 1
ATOM 681 O O . THR A 1 88 ? -21.698 -7.687 9.707 1.00 97.81 88 THR A O 1
ATOM 684 N N . ILE A 1 89 ? -19.580 -7.331 9.046 1.00 95.50 89 ILE A N 1
ATOM 685 C CA . ILE A 1 89 ? -19.056 -7.113 10.401 1.00 95.50 89 ILE A CA 1
ATOM 686 C C . ILE A 1 89 ? -19.666 -5.848 11.016 1.00 95.50 89 ILE A C 1
ATOM 688 O O . ILE A 1 89 ? -20.044 -5.877 12.180 1.00 95.50 89 ILE A O 1
ATOM 692 N N . ARG A 1 90 ? -19.800 -4.749 10.261 1.00 93.94 90 ARG A N 1
ATOM 693 C CA . ARG A 1 90 ? -20.425 -3.504 10.749 1.00 93.94 90 ARG A CA 1
ATOM 694 C C . ARG A 1 90 ? -21.913 -3.664 11.059 1.00 93.94 90 ARG A C 1
ATOM 696 O O . ARG A 1 90 ? -22.365 -3.089 12.042 1.00 93.94 90 ARG A O 1
ATOM 703 N N . ASP A 1 91 ? -22.643 -4.433 10.260 1.00 94.25 91 ASP A N 1
ATOM 704 C CA . ASP A 1 91 ? -24.071 -4.694 10.458 1.00 94.25 91 ASP A CA 1
ATOM 705 C C . ASP A 1 91 ? -24.303 -5.530 11.732 1.00 94.25 91 ASP A C 1
ATOM 707 O O . ASP A 1 91 ? -25.247 -5.275 12.477 1.00 94.25 91 ASP A O 1
ATOM 711 N N . ALA A 1 92 ? -23.416 -6.492 12.019 1.00 94.12 92 ALA A N 1
ATOM 712 C CA . ALA A 1 92 ? -23.472 -7.311 13.234 1.00 94.12 92 ALA A CA 1
ATOM 713 C C . ALA A 1 92 ? -22.903 -6.600 14.478 1.00 94.12 92 ALA A C 1
ATOM 715 O O . ALA A 1 92 ? -23.463 -6.709 15.569 1.00 94.12 92 ALA A O 1
ATOM 716 N N . SER A 1 93 ? -21.805 -5.861 14.307 1.00 90.50 93 SER A N 1
ATOM 717 C CA . SER A 1 93 ? -21.049 -5.190 15.368 1.00 90.50 93 SER A CA 1
ATOM 718 C C . SER A 1 93 ? -20.647 -3.767 14.937 1.00 90.50 93 SER A C 1
ATOM 720 O O . SER A 1 93 ? -19.501 -3.518 14.539 1.00 90.50 93 SER A O 1
ATOM 722 N N . PRO A 1 94 ? -21.558 -2.780 15.055 1.00 90.25 94 PRO A N 1
ATOM 723 C CA . PRO A 1 94 ? -21.321 -1.405 14.604 1.00 90.25 94 PRO A CA 1
ATOM 724 C C . PRO A 1 94 ? -20.112 -0.714 15.243 1.00 90.25 94 PRO A C 1
ATOM 726 O O . PRO A 1 94 ? -19.525 0.178 14.633 1.00 90.25 94 PRO A O 1
ATOM 729 N N . HIS A 1 95 ? -19.715 -1.114 16.452 1.00 88.50 95 HIS A N 1
ATOM 730 C CA . HIS A 1 95 ? -18.607 -0.521 17.212 1.00 88.50 95 HIS A CA 1
ATOM 731 C C . HIS A 1 95 ? -17.314 -1.340 17.156 1.00 88.50 95 HIS A C 1
ATOM 733 O O . HIS A 1 95 ? -16.359 -1.005 17.850 1.00 88.50 95 HIS A O 1
ATOM 739 N N . GLU A 1 96 ? -17.267 -2.413 16.363 1.00 86.81 96 GLU A N 1
ATOM 740 C CA . GLU A 1 96 ? -16.071 -3.256 16.272 1.00 86.81 96 GLU A CA 1
ATOM 741 C C . GLU A 1 96 ? -14.866 -2.456 15.760 1.00 86.81 96 GLU A C 1
ATOM 743 O O . GLU A 1 96 ? -15.034 -1.497 15.003 1.00 86.81 96 GLU A O 1
ATOM 748 N N . THR A 1 97 ? -13.650 -2.838 16.135 1.00 88.44 97 THR A N 1
ATOM 749 C CA . THR A 1 97 ? -12.443 -2.272 15.517 1.00 88.44 97 THR A CA 1
ATOM 750 C C . THR A 1 97 ? -11.963 -3.220 14.423 1.00 88.44 97 THR A C 1
ATOM 752 O O . THR A 1 97 ? -11.757 -4.404 14.668 1.00 88.44 97 THR A O 1
ATOM 755 N N . ILE A 1 98 ? -11.780 -2.721 13.201 1.00 92.56 98 ILE A N 1
ATOM 756 C CA . ILE A 1 98 ? -11.325 -3.515 12.056 1.00 92.56 98 ILE A CA 1
ATOM 757 C C . ILE A 1 98 ? -9.996 -2.953 11.568 1.00 92.56 98 ILE A C 1
ATOM 759 O O . ILE A 1 98 ? -9.908 -1.791 11.179 1.00 92.56 98 ILE A O 1
ATOM 763 N N . ASN A 1 99 ? -8.984 -3.814 11.512 1.00 93.69 99 ASN A N 1
ATOM 764 C CA . ASN A 1 99 ? -7.702 -3.528 10.881 1.00 93.69 99 ASN A CA 1
ATOM 765 C C . ASN A 1 99 ? -7.527 -4.459 9.681 1.00 93.69 99 ASN A C 1
ATOM 767 O O . ASN A 1 99 ? -7.684 -5.673 9.811 1.00 93.69 99 ASN A O 1
ATOM 771 N N . VAL A 1 100 ? -7.199 -3.904 8.516 1.00 97.88 100 VAL A N 1
ATOM 772 C CA . VAL A 1 100 ? -6.962 -4.682 7.294 1.00 97.88 100 VAL A CA 1
ATOM 773 C C . VAL A 1 100 ? -5.469 -4.701 7.006 1.00 97.88 100 VAL A C 1
ATOM 775 O O . VAL A 1 100 ? -4.882 -3.662 6.716 1.00 97.88 100 VAL A O 1
ATOM 778 N N . VAL A 1 101 ? -4.855 -5.882 7.053 1.00 97.81 101 VAL A N 1
ATOM 779 C CA . VAL A 1 101 ? -3.460 -6.078 6.643 1.00 97.81 101 VAL A CA 1
ATOM 780 C C . VAL A 1 101 ? -3.437 -6.717 5.264 1.00 97.81 101 VAL A C 1
ATOM 782 O O . VAL A 1 101 ? -4.077 -7.741 5.039 1.00 97.81 101 VAL A O 1
ATOM 785 N N . SER A 1 102 ? -2.729 -6.092 4.328 1.00 97.44 102 SER A N 1
ATOM 786 C CA . SER A 1 102 ? -2.664 -6.525 2.935 1.00 97.44 102 SER A CA 1
ATOM 787 C C . SER A 1 102 ? -1.229 -6.492 2.423 1.00 97.44 102 SER A C 1
ATOM 789 O O . SER A 1 102 ? -0.417 -5.699 2.895 1.00 97.44 102 SER A O 1
ATOM 791 N N . HIS A 1 103 ? -0.914 -7.362 1.466 1.00 94.31 103 HIS A N 1
ATOM 792 C CA . HIS A 1 103 ? 0.435 -7.526 0.931 1.00 94.31 103 HIS A CA 1
ATOM 793 C C . HIS A 1 103 ? 0.419 -7.621 -0.598 1.00 94.31 103 HIS A C 1
ATOM 795 O O . HIS A 1 103 ? -0.485 -8.247 -1.164 1.00 94.31 103 HIS A O 1
ATOM 801 N N . SER A 1 104 ? 1.423 -7.034 -1.259 1.00 91.88 104 SER A N 1
ATOM 802 C CA . SER A 1 104 ? 1.614 -7.098 -2.714 1.00 91.88 104 SER A CA 1
ATOM 803 C C . SER A 1 104 ? 0.328 -6.735 -3.476 1.00 91.88 104 SER A C 1
ATOM 805 O O . SER A 1 104 ? -0.323 -5.755 -3.138 1.00 91.88 104 SER A O 1
ATOM 807 N N . GLN A 1 105 ? -0.112 -7.504 -4.475 1.00 91.19 105 GLN A N 1
ATOM 808 C CA . GLN A 1 105 ? -1.334 -7.205 -5.241 1.00 91.19 105 GLN A CA 1
ATOM 809 C C . GLN A 1 105 ? -2.603 -7.079 -4.370 1.00 91.19 105 GLN A C 1
ATOM 811 O O . GLN A 1 105 ? -3.547 -6.375 -4.740 1.00 91.19 105 GLN A O 1
ATOM 816 N N . GLY A 1 106 ? -2.629 -7.722 -3.197 1.00 95.4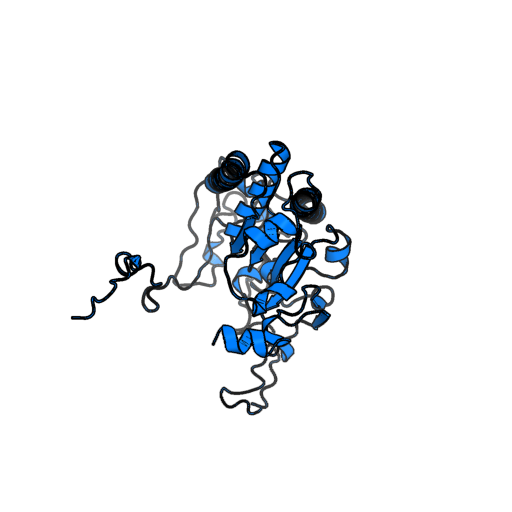4 106 GLY A N 1
ATOM 817 C CA . GLY A 1 106 ? -3.723 -7.605 -2.235 1.00 95.44 106 GLY A CA 1
ATOM 818 C C . GLY A 1 106 ? -3.916 -6.182 -1.703 1.00 95.44 106 GLY A C 1
ATOM 819 O O . GLY A 1 106 ? -5.032 -5.830 -1.324 1.00 95.44 106 GLY A O 1
ATOM 820 N N . THR A 1 107 ? -2.881 -5.336 -1.733 1.00 97.81 107 THR A N 1
ATOM 821 C CA . THR A 1 107 ? -2.989 -3.919 -1.348 1.00 97.81 107 THR A CA 1
ATOM 822 C C . THR A 1 107 ? -3.877 -3.136 -2.315 1.00 97.81 107 THR A C 1
ATOM 824 O O . THR A 1 107 ? -4.648 -2.283 -1.880 1.00 97.81 107 THR A O 1
ATOM 827 N N . MET A 1 108 ? -3.845 -3.467 -3.612 1.00 97.56 108 MET A N 1
ATOM 828 C CA . MET A 1 108 ? -4.702 -2.846 -4.629 1.00 97.56 108 MET A CA 1
ATOM 829 C C . MET A 1 108 ? -6.164 -3.245 -4.412 1.00 97.56 108 MET A C 1
ATOM 831 O O . MET A 1 108 ? -7.060 -2.403 -4.444 1.00 97.56 108 MET A O 1
ATOM 835 N N . VAL A 1 109 ? -6.400 -4.525 -4.106 1.00 98.19 109 VAL A N 1
ATOM 836 C CA . VAL A 1 109 ? -7.729 -5.047 -3.749 1.00 98.19 109 VAL A CA 1
ATOM 837 C C . VAL A 1 109 ? -8.267 -4.361 -2.491 1.00 98.19 109 VAL A C 1
ATOM 839 O O . VAL A 1 109 ? -9.423 -3.938 -2.473 1.00 98.19 109 VAL A O 1
ATOM 842 N N . ALA A 1 110 ? -7.436 -4.213 -1.458 1.00 98.62 110 ALA A N 1
ATOM 843 C CA . ALA A 1 110 ? -7.811 -3.539 -0.220 1.00 98.62 110 ALA A CA 1
ATOM 844 C C . ALA A 1 110 ? -8.101 -2.048 -0.438 1.00 98.62 110 ALA A C 1
ATOM 846 O O . ALA A 1 110 ? -9.124 -1.556 0.033 1.00 98.62 110 ALA A O 1
ATOM 847 N N . GLY A 1 111 ? -7.262 -1.346 -1.206 1.00 98.44 111 GLY A N 1
ATOM 848 C CA . GLY A 1 111 ? -7.480 0.054 -1.572 1.00 98.44 111 GLY A CA 1
ATOM 849 C C . GLY A 1 111 ? -8.797 0.262 -2.321 1.00 98.44 111 GLY A C 1
ATOM 850 O O . GLY A 1 111 ? -9.588 1.120 -1.934 1.00 98.44 111 GLY A O 1
ATOM 851 N N . LEU A 1 112 ? -9.092 -0.569 -3.328 1.00 98.69 112 LEU A N 1
ATOM 852 C CA . LEU A 1 112 ? -10.369 -0.499 -4.044 1.00 98.69 112 LEU A CA 1
ATOM 853 C C . LEU A 1 112 ? -11.566 -0.812 -3.134 1.00 98.69 112 LEU A C 1
ATOM 855 O O . LEU A 1 112 ? -12.609 -0.170 -3.246 1.00 98.69 112 LEU A O 1
ATOM 859 N N . ALA A 1 113 ? -11.425 -1.760 -2.204 1.00 98.75 113 ALA A N 1
ATOM 860 C CA . ALA A 1 113 ? -12.478 -2.064 -1.241 1.00 98.75 113 ALA A CA 1
ATOM 861 C C . ALA A 1 113 ? -12.830 -0.850 -0.365 1.00 98.75 113 ALA A C 1
ATOM 863 O O . ALA A 1 113 ? -14.004 -0.658 -0.057 1.00 98.75 113 ALA A O 1
ATOM 864 N N . MET A 1 114 ? -11.854 -0.003 -0.007 1.00 98.56 114 MET A N 1
ATOM 865 C CA . MET A 1 114 ? -12.122 1.234 0.743 1.00 98.56 114 MET A CA 1
ATOM 866 C C . MET A 1 114 ? -13.020 2.188 -0.048 1.00 98.56 114 MET A C 1
ATOM 868 O O . MET A 1 114 ? -13.970 2.735 0.507 1.00 98.56 114 MET A O 1
ATOM 872 N N . LEU A 1 115 ? -12.764 2.337 -1.349 1.00 98.50 115 LEU A N 1
ATOM 873 C CA . LEU A 1 115 ? -13.574 3.186 -2.224 1.00 98.50 115 LEU A CA 1
ATOM 874 C C . LEU A 1 115 ? -14.997 2.629 -2.394 1.00 98.50 115 LEU A C 1
ATOM 876 O O . LEU A 1 115 ? -15.956 3.395 -2.368 1.00 98.50 115 LEU A O 1
ATOM 880 N N . PHE A 1 116 ? -15.165 1.303 -2.468 1.00 98.69 116 PHE A N 1
ATOM 881 C CA . PHE A 1 116 ? -16.500 0.688 -2.460 1.00 98.69 116 PHE A CA 1
ATOM 882 C C . PHE A 1 116 ? -17.254 0.900 -1.145 1.00 98.69 116 PHE A C 1
ATOM 884 O O . PHE A 1 116 ? -18.467 1.093 -1.165 1.00 98.69 116 PHE A O 1
ATOM 891 N N . LEU A 1 117 ? -16.568 0.866 0.001 1.00 98.44 117 LEU A N 1
ATOM 892 C CA . LEU A 1 117 ? -17.193 1.177 1.291 1.00 98.44 117 LEU A CA 1
ATOM 893 C C . LEU A 1 117 ? -17.670 2.630 1.331 1.00 98.44 117 LEU A C 1
ATOM 895 O O . LEU A 1 117 ? -18.801 2.883 1.742 1.00 98.44 117 LEU A O 1
ATOM 899 N N . GLN A 1 118 ? -16.841 3.560 0.848 1.00 97.44 118 GLN A N 1
ATOM 900 C CA . GLN A 1 118 ? -17.192 4.975 0.733 1.00 97.44 118 GLN A CA 1
ATOM 901 C C . GLN A 1 118 ? -18.416 5.185 -0.162 1.00 97.44 118 GLN A C 1
ATOM 903 O O . GLN A 1 118 ? -19.357 5.857 0.252 1.00 97.44 118 GLN A O 1
ATOM 908 N N . GLU A 1 119 ? -18.435 4.573 -1.350 1.00 97.44 119 GLU A N 1
ATOM 909 C CA . GLU A 1 119 ? -19.572 4.621 -2.280 1.00 97.44 119 GLU A CA 1
ATOM 910 C C . GLU A 1 119 ? -20.866 4.104 -1.629 1.00 97.44 119 GLU A C 1
ATOM 912 O O . GLU A 1 119 ? -21.934 4.686 -1.800 1.00 97.44 119 GLU A O 1
ATOM 917 N N . GLN A 1 120 ? -20.773 3.032 -0.840 1.00 96.88 120 GLN A N 1
ATOM 918 C CA . GLN A 1 120 ? -21.915 2.420 -0.155 1.00 96.88 120 GLN A CA 1
ATOM 919 C C . GLN A 1 120 ? -22.323 3.146 1.138 1.00 96.88 120 GLN A C 1
ATOM 921 O O . GLN A 1 120 ? -23.276 2.719 1.790 1.00 96.88 120 GLN A O 1
ATOM 926 N N . GLY A 1 121 ? -21.604 4.197 1.546 1.00 96.12 121 GLY A N 1
ATOM 927 C CA . GLY A 1 121 ? -21.828 4.886 2.821 1.00 96.12 121 GLY A CA 1
ATOM 928 C C . GLY A 1 121 ? -21.521 4.027 4.055 1.00 96.12 121 GLY A C 1
ATOM 929 O O . GLY A 1 121 ? -22.025 4.303 5.142 1.00 96.12 121 GLY A O 1
ATOM 930 N N . VAL A 1 122 ? -20.716 2.971 3.906 1.00 96.44 122 VAL A N 1
ATOM 931 C CA . VAL A 1 122 ? -20.328 2.072 4.999 1.00 96.44 122 VAL A CA 1
ATOM 932 C C . VAL A 1 122 ? -19.050 2.590 5.652 1.00 96.44 122 VAL A C 1
ATOM 934 O O . VAL A 1 122 ? -18.077 2.920 4.973 1.00 96.44 122 VAL A O 1
ATOM 937 N N . ARG A 1 123 ? -19.013 2.617 6.991 1.00 96.50 123 ARG A N 1
ATOM 938 C CA . ARG A 1 123 ? -17.802 3.000 7.730 1.00 96.50 123 ARG A CA 1
ATOM 939 C C . ARG A 1 123 ? -16.633 2.072 7.374 1.00 96.50 123 ARG A C 1
ATOM 941 O O . ARG A 1 123 ? -16.715 0.863 7.599 1.00 96.50 123 ARG A O 1
ATOM 948 N N . GLY A 1 124 ? -15.530 2.668 6.917 1.00 96.62 124 GLY A N 1
ATOM 949 C CA . GLY A 1 124 ? -14.262 1.982 6.672 1.00 96.62 124 GLY A CA 1
ATOM 950 C C . GLY A 1 124 ? -13.641 1.321 7.917 1.00 96.62 124 GLY A C 1
ATOM 951 O O . GLY A 1 124 ? -14.150 1.465 9.035 1.00 96.62 124 GLY A O 1
ATOM 952 N N . PRO A 1 125 ? -12.544 0.571 7.745 1.00 96.50 125 PRO A N 1
ATOM 953 C CA . PRO A 1 125 ? -11.751 0.055 8.854 1.00 96.50 125 PRO A CA 1
ATOM 954 C C . PRO A 1 125 ? -11.009 1.180 9.589 1.00 96.50 125 PRO A C 1
ATOM 956 O O . PRO A 1 125 ? -10.806 2.273 9.061 1.00 96.50 125 PRO A O 1
ATOM 959 N N . GLU A 1 126 ? -10.598 0.907 10.823 1.00 93.56 126 GLU A N 1
ATOM 960 C CA . GLU A 1 126 ? -9.822 1.826 11.650 1.00 93.56 126 GLU A CA 1
ATOM 961 C C . GLU A 1 126 ? -8.344 1.861 11.233 1.00 93.56 126 GLU A C 1
ATOM 963 O O . GLU A 1 126 ? -7.697 2.882 11.437 1.00 93.56 126 GLU A O 1
ATOM 968 N N . ALA A 1 127 ? -7.809 0.831 10.578 1.00 95.19 127 ALA A N 1
ATOM 969 C CA . ALA A 1 127 ? -6.501 0.921 9.931 1.00 95.19 127 ALA A CA 1
ATOM 970 C C . ALA A 1 127 ? -6.411 0.053 8.674 1.00 95.19 127 ALA A C 1
ATOM 972 O O . ALA A 1 127 ? -7.039 -1.005 8.572 1.00 95.19 127 ALA A O 1
ATOM 973 N N . LEU A 1 128 ? -5.577 0.492 7.732 1.00 98.00 128 LEU A N 1
ATOM 974 C CA . LEU A 1 128 ? -5.203 -0.271 6.544 1.00 98.00 128 LEU A CA 1
ATOM 975 C C . LEU A 1 128 ? -3.680 -0.300 6.417 1.00 98.00 128 LEU A C 1
ATOM 977 O O . LEU A 1 128 ? -3.032 0.742 6.476 1.00 98.00 128 LEU A O 1
ATOM 981 N N . PHE A 1 129 ? -3.118 -1.490 6.224 1.00 97.75 129 PHE A N 1
ATOM 982 C CA . PHE A 1 129 ? -1.690 -1.711 6.029 1.00 97.75 129 PHE A CA 1
ATOM 983 C C . PHE A 1 129 ? -1.447 -2.183 4.598 1.00 97.75 129 PHE A C 1
ATOM 985 O O . PHE A 1 129 ? -1.944 -3.236 4.190 1.00 97.75 129 PHE A O 1
ATOM 992 N N . LEU A 1 130 ? -0.691 -1.389 3.842 1.00 97.75 130 LEU A N 1
ATOM 993 C CA . LEU A 1 130 ? -0.247 -1.683 2.487 1.00 97.75 130 LEU A CA 1
ATOM 994 C C . LEU A 1 130 ? 1.213 -2.144 2.539 1.00 97.75 130 LEU A C 1
ATOM 996 O O . LEU A 1 130 ? 2.130 -1.322 2.497 1.00 97.75 130 LEU A O 1
ATOM 1000 N N . CYS A 1 131 ? 1.429 -3.451 2.655 1.00 96.19 131 CYS A N 1
ATOM 1001 C CA . CYS A 1 131 ? 2.765 -4.037 2.699 1.00 96.19 131 CYS A CA 1
ATOM 1002 C C . CYS A 1 131 ? 3.263 -4.347 1.290 1.00 96.19 131 CYS A C 1
ATOM 1004 O O . CYS A 1 131 ? 2.596 -5.077 0.556 1.00 96.19 131 CYS A O 1
ATOM 1006 N N . ASN A 1 132 ? 4.421 -3.799 0.909 1.00 93.69 132 ASN A N 1
ATOM 1007 C CA . ASN A 1 132 ? 5.060 -4.071 -0.384 1.00 93.69 132 ASN A CA 1
ATOM 1008 C C . ASN A 1 132 ? 4.090 -3.835 -1.558 1.00 93.69 132 ASN A C 1
ATOM 1010 O O . ASN A 1 132 ? 3.938 -4.657 -2.454 1.00 93.69 132 ASN A O 1
ATOM 1014 N N . SER A 1 133 ? 3.351 -2.726 -1.491 1.00 95.81 133 SER A N 1
ATOM 1015 C CA . SER A 1 133 ? 2.292 -2.398 -2.446 1.00 95.81 133 SER A CA 1
ATOM 1016 C C . SER A 1 133 ? 2.853 -2.076 -3.838 1.00 95.81 133 SER A C 1
ATOM 1018 O O . SER A 1 133 ? 3.674 -1.162 -3.921 1.00 95.81 133 SER A O 1
ATOM 1020 N N . PRO A 1 134 ? 2.346 -2.681 -4.934 1.00 93.38 134 PRO A N 1
ATOM 1021 C CA . PRO A 1 134 ? 2.755 -2.350 -6.301 1.00 93.38 134 PRO A CA 1
ATOM 1022 C C . PRO A 1 134 ? 2.215 -0.997 -6.785 1.00 93.38 134 PRO A C 1
ATOM 1024 O O . PRO A 1 134 ? 2.465 -0.611 -7.924 1.00 93.38 134 PRO A O 1
ATOM 1027 N N . TRP A 1 135 ? 1.469 -0.268 -5.946 1.00 94.81 135 TRP A N 1
ATOM 1028 C CA . TRP A 1 135 ? 0.911 1.039 -6.279 1.00 94.81 135 TRP A CA 1
ATOM 1029 C C . TRP A 1 135 ? 2.015 1.999 -6.733 1.00 94.81 135 TRP A C 1
ATOM 1031 O O . TRP A 1 135 ? 2.889 2.373 -5.946 1.00 94.81 135 TRP A O 1
ATOM 1041 N N . SER A 1 136 ? 1.976 2.399 -8.002 1.00 92.19 136 SER A N 1
ATOM 1042 C CA . SER A 1 136 ? 2.983 3.289 -8.577 1.00 92.19 136 SER A CA 1
ATOM 1043 C C . SER A 1 136 ? 2.577 4.750 -8.410 1.00 92.19 136 SER A C 1
ATOM 1045 O O . SER A 1 136 ? 1.400 5.097 -8.493 1.00 92.19 136 SER A O 1
ATOM 1047 N N . LEU A 1 137 ? 3.559 5.618 -8.170 1.00 91.31 137 LEU A N 1
ATOM 1048 C CA . LEU A 1 137 ? 3.402 7.076 -8.181 1.00 91.31 137 LEU A CA 1
ATOM 1049 C C . LEU A 1 137 ? 4.358 7.722 -9.194 1.00 91.31 137 LEU A C 1
ATOM 1051 O O . LEU A 1 137 ? 4.756 8.876 -9.023 1.00 91.31 137 LEU A O 1
ATOM 1055 N N . ASN A 1 138 ? 4.736 6.983 -10.235 1.00 86.88 138 ASN A N 1
ATOM 1056 C CA . ASN A 1 138 ? 5.535 7.512 -11.335 1.00 86.88 138 ASN A CA 1
ATOM 1057 C C . ASN A 1 138 ? 4.623 8.138 -12.385 1.00 86.88 138 ASN A C 1
ATOM 1059 O O . ASN A 1 138 ? 3.439 7.790 -12.482 1.00 86.88 138 ASN A O 1
ATOM 1063 N N . GLU A 1 139 ? 5.190 9.053 -13.170 1.00 88.12 139 GLU A N 1
ATOM 1064 C CA . GLU A 1 139 ? 4.557 9.405 -14.436 1.00 88.12 139 GLU A CA 1
ATOM 1065 C C . GLU A 1 139 ? 4.592 8.197 -15.375 1.00 88.12 139 GLU A C 1
ATOM 1067 O O . GLU A 1 139 ? 5.578 7.455 -15.346 1.00 88.12 139 GLU A O 1
ATOM 1072 N N . PRO A 1 140 ? 3.545 7.995 -16.192 1.00 84.38 140 PRO A N 1
ATOM 1073 C CA . PRO A 1 140 ? 3.551 6.946 -17.194 1.00 84.38 140 PRO A CA 1
ATOM 1074 C C . PRO A 1 140 ? 4.737 7.091 -18.139 1.00 84.38 140 PRO A C 1
ATOM 1076 O O . PRO A 1 140 ? 4.955 8.158 -18.720 1.00 84.38 140 PRO A O 1
ATOM 1079 N N . ASP A 1 141 ? 5.485 6.010 -18.304 1.00 81.00 141 ASP A N 1
ATOM 1080 C CA . ASP A 1 141 ? 6.582 5.926 -19.256 1.00 81.00 141 ASP A CA 1
ATOM 1081 C C . ASP A 1 141 ? 6.156 5.186 -20.536 1.00 81.00 141 ASP A C 1
ATOM 1083 O O . ASP A 1 141 ? 4.993 4.815 -20.733 1.00 81.00 141 ASP A O 1
ATOM 1087 N N . LEU A 1 142 ? 7.112 4.984 -21.445 1.00 77.50 142 LEU A N 1
ATOM 1088 C CA . LEU A 1 142 ? 6.870 4.260 -22.691 1.00 77.50 142 LEU A CA 1
ATOM 1089 C C . LEU A 1 142 ? 6.408 2.818 -22.443 1.00 77.50 142 LEU A C 1
ATOM 1091 O O . LEU A 1 142 ? 5.587 2.306 -23.201 1.00 77.50 142 LEU A O 1
ATOM 1095 N N . LEU A 1 143 ? 6.930 2.150 -21.416 1.00 74.62 143 LEU A N 1
ATOM 1096 C CA . LEU A 1 143 ? 6.625 0.748 -21.155 1.00 74.62 143 LEU A CA 1
ATOM 1097 C C . LEU A 1 143 ? 5.213 0.594 -20.578 1.00 74.62 143 LEU A C 1
ATOM 1099 O O . LEU A 1 143 ? 4.466 -0.289 -21.001 1.00 74.62 143 LEU A O 1
ATOM 1103 N N . GLU A 1 144 ? 4.796 1.520 -19.719 1.00 78.19 144 GLU A N 1
ATOM 1104 C CA . GLU A 1 144 ? 3.414 1.641 -19.267 1.00 78.19 144 GLU A CA 1
ATOM 1105 C C . GLU A 1 144 ? 2.465 1.944 -20.435 1.00 78.19 144 GLU A C 1
ATOM 1107 O O . GLU A 1 144 ? 1.416 1.309 -20.558 1.00 78.19 144 GLU A O 1
ATOM 1112 N N . ALA A 1 145 ? 2.841 2.852 -21.340 1.00 79.00 145 ALA A N 1
ATOM 1113 C CA . ALA A 1 145 ? 2.052 3.137 -22.538 1.00 79.00 145 ALA A CA 1
ATOM 1114 C C . ALA A 1 145 ? 1.921 1.906 -23.453 1.00 79.00 145 ALA A C 1
ATOM 1116 O O . ALA A 1 145 ? 0.851 1.661 -24.009 1.00 79.00 145 ALA A O 1
ATOM 1117 N N . VAL A 1 146 ? 2.969 1.088 -23.576 1.00 75.31 146 VAL A N 1
ATOM 1118 C CA . VAL A 1 146 ? 2.927 -0.183 -24.321 1.00 75.31 146 VAL A CA 1
ATOM 1119 C C . VAL A 1 146 ? 1.988 -1.196 -23.662 1.00 75.31 146 VAL A C 1
ATOM 1121 O O . VAL A 1 146 ? 1.301 -1.930 -24.375 1.00 75.31 146 VAL A O 1
ATOM 1124 N N . GLN A 1 147 ? 1.947 -1.236 -22.328 1.00 73.44 147 GLN A N 1
ATOM 1125 C CA . GLN A 1 147 ? 1.151 -2.196 -21.562 1.00 73.44 147 GLN A CA 1
ATOM 1126 C C . GLN A 1 147 ? -0.329 -1.800 -21.426 1.00 73.44 147 GLN A C 1
ATOM 1128 O O . GLN A 1 147 ? -1.192 -2.675 -21.455 1.00 73.44 147 GLN A O 1
ATOM 1133 N N . TYR A 1 148 ? -0.629 -0.509 -21.271 1.00 77.69 148 TYR A N 1
ATOM 1134 C CA . TYR A 1 148 ? -1.967 -0.006 -20.926 1.00 77.69 148 TYR A CA 1
ATOM 1135 C C . TYR A 1 148 ? -2.568 0.950 -21.969 1.00 77.69 148 TYR A C 1
ATOM 1137 O O . TYR A 1 148 ? -3.766 1.236 -21.922 1.00 77.69 148 TYR A O 1
ATOM 1145 N N . GLY A 1 149 ? -1.767 1.457 -22.912 1.00 72.25 149 GLY A N 1
ATOM 1146 C CA . GLY A 1 149 ? -2.179 2.501 -23.858 1.00 72.25 149 GLY A CA 1
ATOM 1147 C C . GLY A 1 149 ? -3.238 2.064 -24.861 1.00 72.25 149 GLY A C 1
ATOM 1148 O O . GLY A 1 149 ? -4.096 2.862 -25.210 1.00 72.25 149 GLY A O 1
ATOM 1149 N N . ALA A 1 150 ? -3.239 0.795 -25.274 1.00 71.25 150 ALA A N 1
ATOM 1150 C CA . ALA A 1 150 ? -4.251 0.274 -26.197 1.00 71.25 150 ALA A CA 1
ATOM 1151 C C . ALA A 1 150 ? -5.671 0.228 -25.593 1.00 71.25 150 ALA A C 1
ATOM 1153 O O . ALA A 1 150 ? -6.640 0.130 -26.341 1.00 71.25 150 ALA A O 1
ATOM 1154 N N . ASN A 1 151 ? -5.787 0.317 -24.263 1.00 72.00 151 ASN A N 1
ATOM 1155 C CA . ASN A 1 151 ? -7.047 0.174 -23.533 1.00 72.00 151 ASN A CA 1
ATOM 1156 C C . ASN A 1 151 ? -7.486 1.483 -22.847 1.00 72.00 151 ASN A C 1
ATOM 1158 O O . ASN A 1 151 ? -8.345 1.444 -21.968 1.00 72.00 151 ASN A O 1
ATOM 1162 N N . ASP A 1 152 ? -6.869 2.62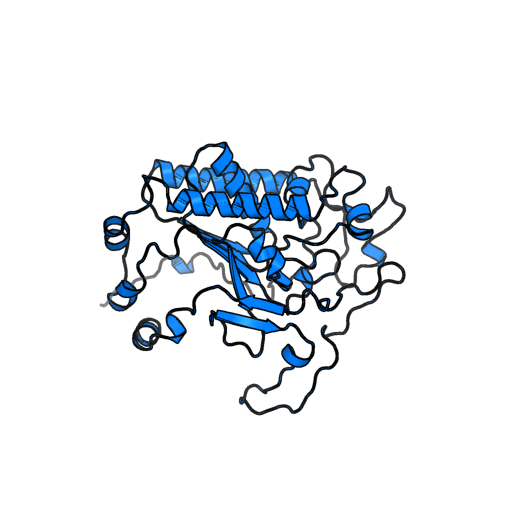4 -23.182 1.00 80.25 152 ASP A N 1
ATOM 1163 C CA . ASP A 1 152 ? -7.077 3.919 -22.508 1.00 80.25 152 ASP A CA 1
ATOM 1164 C C . ASP A 1 152 ? -6.859 3.858 -20.979 1.00 80.25 152 ASP A C 1
ATOM 1166 O O . ASP A 1 152 ? -7.468 4.594 -20.200 1.00 80.25 152 ASP A O 1
ATOM 1170 N N . GLN A 1 153 ? -5.967 2.969 -20.522 1.00 84.19 153 GLN A N 1
ATOM 1171 C CA . GLN A 1 153 ? -5.705 2.725 -19.097 1.00 84.19 153 GLN A CA 1
ATOM 1172 C C . GLN A 1 153 ? -4.421 3.375 -18.583 1.00 84.19 153 GLN A C 1
ATOM 1174 O O . GLN A 1 153 ? -3.987 3.083 -17.471 1.00 84.19 153 GLN A O 1
ATOM 1179 N N . VAL A 1 154 ? -3.811 4.268 -19.358 1.00 86.00 154 VAL A N 1
ATOM 1180 C CA . VAL A 1 154 ? -2.647 5.039 -18.912 1.00 86.00 154 VAL A CA 1
ATOM 1181 C C . VAL A 1 154 ? -3.110 6.109 -17.924 1.00 86.00 154 VAL A C 1
ATOM 1183 O O . VAL A 1 154 ? -3.920 6.973 -18.259 1.00 86.00 154 VAL A O 1
ATOM 1186 N N . VAL A 1 155 ? -2.606 6.057 -16.689 1.00 90.31 155 VAL A N 1
ATOM 1187 C CA . VAL A 1 155 ? -3.071 6.927 -15.596 1.00 90.31 155 VAL A CA 1
ATOM 1188 C C . VAL A 1 155 ? -1.946 7.839 -15.132 1.00 90.31 155 VAL A C 1
ATOM 1190 O O . VAL A 1 155 ? -0.923 7.363 -14.652 1.00 90.31 155 VAL A O 1
ATOM 1193 N N . SER A 1 156 ? -2.165 9.155 -15.189 1.00 92.75 156 SER A N 1
ATOM 1194 C CA . SER A 1 156 ? -1.178 10.141 -14.732 1.00 92.75 156 SER A CA 1
ATOM 1195 C C . SER A 1 156 ? -0.814 9.972 -13.255 1.00 92.75 156 SER A C 1
ATOM 1197 O O . SER A 1 156 ? -1.636 9.554 -12.425 1.00 92.75 156 SER A O 1
ATOM 1199 N N . ARG A 1 157 ? 0.397 10.400 -12.882 1.00 92.56 157 ARG A N 1
ATOM 1200 C CA . ARG A 1 157 ? 0.830 10.414 -11.477 1.00 92.56 157 ARG A CA 1
ATOM 1201 C C . ARG A 1 157 ? -0.142 11.171 -10.577 1.00 92.56 157 ARG A C 1
ATOM 1203 O O . ARG A 1 157 ? -0.433 10.733 -9.465 1.00 92.56 157 ARG A O 1
ATOM 1210 N N . ALA A 1 158 ? -0.654 12.305 -11.056 1.00 94.12 158 ALA A N 1
ATOM 1211 C CA . ALA A 1 158 ? -1.601 13.130 -10.314 1.00 94.12 158 ALA A CA 1
ATOM 1212 C C . ALA A 1 158 ? -2.889 12.361 -9.975 1.00 94.12 158 ALA A C 1
ATOM 1214 O O . ALA A 1 158 ? -3.338 12.404 -8.830 1.00 94.12 158 ALA A O 1
ATOM 1215 N N . ALA A 1 159 ? -3.441 11.604 -10.929 1.00 95.00 159 ALA A N 1
ATOM 1216 C CA . ALA A 1 159 ? -4.633 10.788 -10.707 1.00 95.00 159 ALA A CA 1
ATOM 1217 C C . ALA A 1 159 ? -4.364 9.608 -9.755 1.00 95.00 159 ALA A C 1
ATOM 1219 O O . ALA A 1 159 ? -5.180 9.325 -8.872 1.00 95.00 159 ALA A O 1
ATOM 1220 N N . ARG A 1 160 ? -3.195 8.958 -9.858 1.00 95.19 160 ARG A N 1
ATOM 1221 C CA . ARG A 1 160 ? -2.776 7.886 -8.930 1.00 95.19 160 ARG A CA 1
ATOM 1222 C C . ARG A 1 160 ? -2.654 8.390 -7.494 1.00 95.19 160 ARG A C 1
ATOM 1224 O O . ARG A 1 160 ? -3.137 7.739 -6.567 1.00 95.19 160 ARG A O 1
ATOM 1231 N N . LEU A 1 161 ? -2.048 9.562 -7.320 1.00 95.94 161 LEU A N 1
ATOM 1232 C CA . LEU A 1 161 ? -1.879 10.213 -6.024 1.00 95.94 161 LEU A CA 1
ATOM 1233 C C . LEU A 1 161 ? -3.220 10.669 -5.435 1.00 95.94 161 LEU A C 1
ATOM 1235 O O . LEU A 1 161 ? -3.464 10.464 -4.247 1.00 95.94 161 LEU A O 1
ATOM 1239 N N . ALA A 1 162 ? -4.101 11.238 -6.263 1.00 96.62 162 ALA A N 1
ATOM 1240 C CA . ALA A 1 162 ? -5.456 11.604 -5.858 1.00 96.62 162 ALA A CA 1
ATOM 1241 C C . ALA A 1 162 ? -6.252 10.374 -5.397 1.00 96.62 162 ALA A C 1
ATOM 1243 O O . ALA A 1 162 ? -6.881 10.405 -4.347 1.00 96.62 162 ALA A O 1
ATOM 1244 N N . THR A 1 163 ? -6.140 9.255 -6.113 1.00 97.50 163 THR A N 1
ATOM 1245 C CA . THR A 1 163 ? -6.803 7.999 -5.732 1.00 97.50 163 THR A CA 1
ATOM 1246 C C . THR A 1 163 ? -6.286 7.474 -4.388 1.00 97.50 163 THR A C 1
ATOM 1248 O O . THR A 1 163 ? -7.077 7.091 -3.528 1.00 97.50 163 THR A O 1
ATOM 1251 N N . LEU A 1 164 ? -4.967 7.495 -4.161 1.00 98.00 164 LEU A N 1
ATOM 1252 C CA . LEU A 1 164 ? -4.379 7.087 -2.879 1.00 98.00 164 LEU A CA 1
ATOM 1253 C C . LEU A 1 164 ? -4.835 8.001 -1.731 1.00 98.00 164 LEU A C 1
ATOM 1255 O O . LEU A 1 164 ? -5.101 7.533 -0.623 1.00 98.00 164 LEU A O 1
ATOM 1259 N N . ARG A 1 165 ? -4.954 9.305 -2.003 1.00 97.75 165 ARG A N 1
ATOM 1260 C CA . ARG A 1 165 ? -5.505 10.281 -1.060 1.00 97.75 165 ARG A CA 1
ATOM 1261 C C . ARG A 1 165 ? -6.953 9.951 -0.703 1.00 97.75 165 ARG A C 1
ATOM 1263 O O . ARG A 1 165 ? -7.261 9.960 0.483 1.00 97.75 165 ARG A O 1
ATOM 1270 N N . GLU A 1 166 ? -7.806 9.628 -1.674 1.00 97.88 166 GLU A N 1
ATOM 1271 C CA . GLU A 1 166 ? -9.197 9.236 -1.400 1.00 97.88 166 GLU A CA 1
ATOM 1272 C C . GLU A 1 166 ? -9.270 7.982 -0.529 1.00 97.88 166 GLU A C 1
ATOM 1274 O O . GLU A 1 166 ? -9.964 7.991 0.486 1.00 97.88 166 GLU A O 1
ATOM 1279 N N . VAL A 1 167 ? -8.461 6.955 -0.822 1.00 98.44 167 VAL A N 1
ATOM 1280 C CA . VAL A 1 167 ? -8.347 5.772 0.049 1.00 98.44 167 VAL A CA 1
ATOM 1281 C C . VAL A 1 167 ? -8.005 6.191 1.479 1.00 98.44 167 VAL A C 1
ATOM 1283 O O . VAL A 1 167 ? -8.709 5.811 2.410 1.00 98.44 167 VAL A O 1
ATOM 1286 N N . ALA A 1 168 ? -6.978 7.022 1.672 1.00 97.88 168 ALA A N 1
ATOM 1287 C CA . ALA A 1 168 ? -6.597 7.506 2.998 1.00 97.88 168 ALA A CA 1
ATOM 1288 C C . ALA A 1 168 ? -7.723 8.301 3.690 1.00 97.88 168 ALA A C 1
ATOM 1290 O O . ALA A 1 168 ? -7.904 8.180 4.905 1.00 97.88 168 ALA A O 1
ATOM 1291 N N . LEU A 1 169 ? -8.509 9.083 2.948 1.00 97.75 169 LEU A N 1
ATOM 1292 C CA . LEU A 1 169 ? -9.637 9.833 3.501 1.00 97.75 169 LEU A CA 1
ATOM 1293 C C . LEU A 1 169 ? -10.747 8.918 4.031 1.00 97.75 169 LEU A C 1
ATOM 1295 O O . LEU A 1 169 ? -11.326 9.256 5.066 1.00 97.75 169 LEU A O 1
ATOM 1299 N N . VAL A 1 170 ? -10.989 7.752 3.421 1.00 97.88 170 VAL A N 1
ATOM 1300 C CA . VAL A 1 170 ? -11.938 6.748 3.946 1.00 97.88 170 VAL A CA 1
ATOM 1301 C C . VAL A 1 170 ? -11.556 6.316 5.364 1.00 97.88 170 VAL A C 1
ATOM 1303 O O . VAL A 1 170 ? -12.400 6.307 6.263 1.00 97.88 170 VAL A O 1
ATOM 1306 N N . LEU A 1 171 ? -10.272 6.030 5.601 1.00 97.38 171 LEU A N 1
ATOM 1307 C CA . LEU A 1 171 ? -9.760 5.661 6.926 1.00 97.38 171 LEU A CA 1
ATOM 1308 C C . LEU A 1 171 ? -9.907 6.835 7.908 1.00 97.38 171 LEU A C 1
ATOM 1310 O O . LEU A 1 171 ? -10.396 6.676 9.029 1.00 97.38 171 LEU A O 1
ATOM 1314 N N . ALA A 1 172 ? -9.544 8.046 7.479 1.00 96.00 172 ALA A N 1
ATOM 1315 C CA . ALA A 1 172 ? -9.658 9.241 8.314 1.00 96.00 172 ALA A CA 1
ATOM 1316 C C . ALA A 1 172 ? -11.115 9.554 8.704 1.00 96.00 172 ALA A C 1
ATOM 1318 O O . ALA A 1 172 ? -11.365 10.130 9.767 1.00 96.00 172 ALA A O 1
ATOM 1319 N N . GLN A 1 173 ? -12.080 9.238 7.839 1.00 95.19 173 GLN A N 1
ATOM 1320 C CA . GLN A 1 173 ? -13.509 9.356 8.129 1.00 95.19 173 GLN A CA 1
ATOM 1321 C C . GLN A 1 173 ? -13.967 8.262 9.095 1.00 95.19 173 GLN A C 1
ATOM 1323 O O . GLN A 1 173 ? -14.690 8.570 10.043 1.00 95.19 173 GLN A O 1
ATOM 1328 N N . ALA A 1 174 ? -13.495 7.022 8.930 1.00 93.38 174 ALA A N 1
ATOM 1329 C CA . ALA A 1 174 ? -13.816 5.920 9.834 1.00 93.38 174 ALA A CA 1
ATOM 1330 C C . ALA A 1 174 ? -13.449 6.238 11.292 1.00 93.38 174 ALA A C 1
ATOM 1332 O O . ALA A 1 174 ? -14.273 6.063 12.188 1.00 93.38 174 ALA A O 1
ATOM 1333 N N . ALA A 1 175 ? -12.273 6.827 11.527 1.00 89.50 175 ALA A N 1
ATOM 1334 C CA . ALA A 1 175 ? -11.856 7.258 12.863 1.00 89.50 175 ALA A CA 1
ATOM 1335 C C . ALA A 1 175 ? -12.715 8.379 13.471 1.00 89.50 175 ALA A C 1
ATOM 1337 O O . ALA A 1 175 ? -12.742 8.539 14.689 1.00 89.50 175 ALA A O 1
ATOM 1338 N N . ARG A 1 176 ? -13.411 9.177 12.659 1.00 90.56 176 ARG A N 1
ATOM 1339 C CA . ARG A 1 176 ? -14.267 10.286 13.122 1.00 90.56 176 ARG A 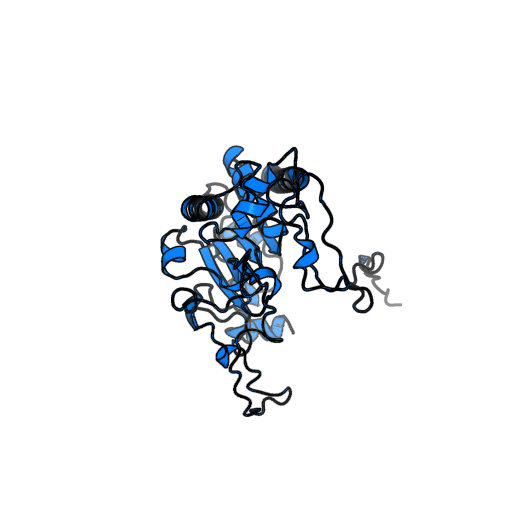CA 1
ATOM 1340 C C . ARG A 1 176 ? -15.752 9.933 13.130 1.00 90.56 176 ARG A C 1
ATOM 1342 O O . ARG A 1 176 ? -16.574 10.757 13.521 1.00 90.56 176 ARG A O 1
ATOM 1349 N N . HIS A 1 177 ? -16.097 8.728 12.697 1.00 91.81 177 HIS A N 1
ATOM 1350 C CA . HIS A 1 177 ? -17.475 8.297 12.577 1.00 91.81 177 HIS A CA 1
ATOM 1351 C C . HIS A 1 177 ? -18.149 8.190 13.961 1.00 91.81 177 HIS A C 1
ATOM 1353 O O . HIS A 1 177 ? -17.521 7.676 14.888 1.00 91.81 177 HIS A O 1
ATOM 1359 N N . PRO A 1 178 ? -19.431 8.578 14.119 1.00 87.88 178 PRO A N 1
ATOM 1360 C CA . PRO A 1 178 ? -20.127 8.527 15.412 1.00 87.88 178 PRO A CA 1
ATOM 1361 C C . PRO A 1 178 ? -20.163 7.134 16.053 1.00 87.88 178 PRO A C 1
ATOM 1363 O O . PRO A 1 178 ? -20.063 6.998 17.264 1.00 87.88 178 PRO A O 1
ATOM 1366 N N . ALA A 1 179 ? -20.278 6.092 15.227 1.00 87.12 179 ALA A N 1
ATOM 1367 C CA . ALA A 1 179 ? -20.255 4.699 15.675 1.00 87.12 179 ALA A CA 1
ATOM 1368 C C . ALA A 1 179 ? -18.841 4.106 15.868 1.00 87.12 179 ALA A C 1
ATOM 1370 O O . ALA A 1 179 ? -18.736 2.910 16.144 1.00 87.12 179 ALA A O 1
ATOM 1371 N N . ALA A 1 180 ? -17.763 4.882 15.694 1.00 85.81 180 ALA A N 1
ATOM 1372 C CA . ALA A 1 180 ? -16.409 4.404 15.977 1.00 85.81 180 ALA A CA 1
ATOM 1373 C C . ALA A 1 180 ? -16.282 3.985 17.452 1.00 85.81 180 ALA A C 1
ATOM 1375 O O . ALA A 1 180 ? -16.888 4.610 18.322 1.00 85.81 180 ALA A O 1
ATOM 1376 N N . ALA A 1 181 ? -15.490 2.943 17.722 1.00 83.12 181 ALA A N 1
ATOM 1377 C CA . ALA A 1 181 ? -15.314 2.405 19.069 1.00 83.12 181 ALA A CA 1
ATOM 1378 C C . ALA A 1 181 ? -14.908 3.507 20.064 1.00 83.12 181 ALA A C 1
ATOM 1380 O O . ALA A 1 181 ? -13.948 4.257 19.824 1.00 83.12 181 ALA A O 1
ATOM 1381 N N . SER A 1 182 ? -15.635 3.610 21.180 1.00 83.19 182 SER A N 1
ATOM 1382 C CA . SER A 1 182 ? -15.235 4.476 22.289 1.00 83.19 182 SER A CA 1
ATOM 1383 C C . SER A 1 182 ? -14.046 3.869 23.039 1.00 83.19 182 SER A C 1
ATOM 1385 O O . SER A 1 182 ? -13.774 2.676 22.927 1.00 83.19 182 SER A O 1
ATOM 1387 N N . MET A 1 183 ? -13.354 4.661 23.865 1.00 79.62 183 MET A N 1
ATOM 1388 C CA . MET A 1 183 ? -12.313 4.102 24.740 1.00 79.62 183 MET A CA 1
ATOM 1389 C C . MET A 1 183 ? -12.861 3.013 25.668 1.00 79.62 183 MET A C 1
ATOM 1391 O O . MET A 1 183 ? -12.182 2.023 25.897 1.00 79.62 183 MET A O 1
ATOM 1395 N N . ALA A 1 184 ? -14.101 3.156 26.146 1.00 80.31 184 ALA A N 1
ATOM 1396 C CA . ALA A 1 184 ? -14.741 2.131 26.961 1.00 80.31 184 ALA A CA 1
ATOM 1397 C C . ALA A 1 184 ? -14.991 0.839 26.165 1.00 80.31 184 ALA A C 1
ATOM 1399 O O . ALA A 1 184 ? -14.816 -0.247 26.711 1.00 80.31 184 ALA A O 1
ATOM 1400 N N . ASP A 1 185 ? -15.366 0.940 24.887 1.00 79.69 185 ASP A N 1
ATOM 1401 C CA . ASP A 1 185 ? -15.542 -0.232 24.020 1.00 79.69 185 ASP A CA 1
ATOM 1402 C C . ASP A 1 185 ? -14.207 -0.917 23.747 1.00 79.69 185 ASP A C 1
ATOM 1404 O O . ASP A 1 185 ? -14.117 -2.129 23.905 1.00 79.69 185 ASP A O 1
ATOM 1408 N N . ILE A 1 186 ? -13.158 -0.144 23.444 1.00 78.00 186 ILE A N 1
ATOM 1409 C CA . ILE A 1 186 ? -11.791 -0.654 23.257 1.00 78.00 186 ILE A CA 1
ATOM 1410 C C . ILE A 1 186 ? -11.322 -1.391 24.518 1.00 78.00 186 ILE A C 1
ATOM 1412 O O . ILE A 1 186 ? -10.830 -2.512 24.427 1.00 78.00 186 ILE A O 1
ATOM 1416 N N . THR A 1 187 ? -11.528 -0.815 25.708 1.00 75.50 187 THR A N 1
ATOM 1417 C CA . THR A 1 187 ? -11.188 -1.473 26.979 1.00 75.50 187 THR A CA 1
ATOM 1418 C C . THR A 1 187 ? -11.975 -2.771 27.189 1.00 75.50 187 THR A C 1
ATOM 1420 O O . THR A 1 187 ? -11.403 -3.746 27.664 1.00 75.50 187 THR A O 1
ATOM 1423 N N . ARG A 1 188 ? -13.264 -2.825 26.820 1.00 75.44 188 ARG A N 1
ATOM 1424 C CA . ARG A 1 188 ? -14.083 -4.051 26.928 1.00 75.44 188 ARG A CA 1
ATOM 1425 C C . ARG A 1 188 ? -13.711 -5.119 25.895 1.00 75.44 188 ARG A C 1
ATOM 1427 O O . ARG A 1 188 ? -13.811 -6.302 26.201 1.00 75.44 188 ARG A O 1
ATOM 1434 N N . GLN A 1 189 ? -13.325 -4.709 24.686 1.00 68.75 189 GLN A N 1
ATOM 1435 C CA . GLN A 1 189 ? -12.861 -5.587 23.603 1.00 68.75 189 GLN A CA 1
ATOM 1436 C C . GLN A 1 189 ? -11.452 -6.130 23.871 1.00 68.75 189 GLN A C 1
ATOM 1438 O O . GLN A 1 189 ? -11.044 -7.124 23.268 1.00 68.75 189 GLN A O 1
ATOM 1443 N N . CYS A 1 190 ? -10.699 -5.498 24.773 1.00 65.44 190 CYS A N 1
ATOM 1444 C CA . CYS A 1 190 ? -9.359 -5.930 25.108 1.00 65.44 190 CYS A CA 1
ATOM 1445 C C . CYS A 1 190 ? -9.392 -7.251 25.891 1.00 65.44 190 CYS A C 1
ATOM 1447 O O . CYS A 1 190 ? -9.647 -7.292 27.093 1.00 65.44 190 CYS A O 1
ATOM 1449 N N . LEU A 1 191 ? -9.134 -8.354 25.190 1.00 59.22 191 LEU A N 1
ATOM 1450 C CA . LEU A 1 191 ? -9.115 -9.697 25.769 1.00 59.22 191 LEU A CA 1
ATOM 1451 C C . LEU A 1 191 ? -7.762 -10.080 26.419 1.00 59.22 191 LEU A C 1
ATOM 1453 O O . LEU A 1 191 ? -7.662 -11.201 26.914 1.00 59.22 191 LEU A O 1
ATOM 1457 N N . CYS A 1 192 ? -6.712 -9.230 26.425 1.00 55.53 192 CYS A N 1
ATOM 1458 C CA . CYS A 1 192 ? -5.348 -9.661 26.813 1.00 55.53 192 CYS A CA 1
ATOM 1459 C C . CYS A 1 192 ? -4.477 -8.610 27.554 1.00 55.53 192 CYS A C 1
ATOM 1461 O O . CYS A 1 192 ? -4.308 -7.499 27.064 1.00 55.53 192 CYS A O 1
ATOM 1463 N N . THR A 1 193 ? -3.894 -9.066 28.679 1.00 56.97 193 THR A N 1
ATOM 1464 C CA . THR A 1 193 ? -2.766 -8.578 29.521 1.00 56.97 193 THR A CA 1
ATOM 1465 C C . THR A 1 193 ? -2.629 -7.073 29.831 1.00 56.97 193 THR A C 1
ATOM 1467 O O . THR A 1 193 ? -2.367 -6.249 28.966 1.00 56.97 193 THR A O 1
ATOM 1470 N N . ARG A 1 194 ? -2.648 -6.731 31.135 1.00 62.88 194 ARG A N 1
ATOM 1471 C CA . ARG A 1 194 ? -2.456 -5.375 31.712 1.00 62.88 194 ARG A CA 1
ATOM 1472 C C . ARG A 1 194 ? -1.221 -4.622 31.182 1.00 62.88 194 ARG A C 1
ATOM 1474 O O . ARG A 1 194 ? -1.202 -3.398 31.183 1.00 62.88 194 ARG A O 1
ATOM 1481 N N . ALA A 1 195 ? -0.198 -5.343 30.716 1.00 66.00 195 ALA A N 1
ATOM 1482 C CA . ALA A 1 195 ? 0.992 -4.770 30.083 1.00 66.00 195 ALA A CA 1
ATOM 1483 C C . ALA A 1 195 ? 0.685 -4.028 28.766 1.00 66.00 195 ALA A C 1
ATOM 1485 O O . ALA A 1 195 ? 1.438 -3.146 28.364 1.00 66.00 195 ALA A O 1
ATOM 1486 N N . ARG A 1 196 ? -0.430 -4.351 28.099 1.00 68.56 196 ARG A N 1
ATOM 1487 C CA . ARG A 1 196 ? -0.836 -3.748 26.824 1.00 68.56 196 ARG A CA 1
ATOM 1488 C C . ARG A 1 196 ? -1.800 -2.573 26.973 1.00 68.56 196 ARG A C 1
ATOM 1490 O O . ARG A 1 196 ? -2.031 -1.874 25.990 1.00 68.56 196 ARG A O 1
ATOM 1497 N N . ASP A 1 197 ? -2.299 -2.309 28.184 1.00 72.31 197 ASP A N 1
ATOM 1498 C CA . ASP A 1 197 ? -3.278 -1.246 28.459 1.00 72.31 197 ASP A CA 1
ATOM 1499 C C . ASP A 1 197 ? -2.779 0.136 28.016 1.00 72.31 197 ASP A C 1
ATOM 1501 O O . ASP A 1 197 ? -3.546 0.926 27.470 1.00 72.31 197 ASP A O 1
ATOM 1505 N N . ALA A 1 198 ? -1.480 0.413 28.182 1.00 74.12 198 ALA A N 1
ATOM 1506 C CA . ALA A 1 198 ? -0.866 1.678 27.775 1.00 74.12 198 ALA A CA 1
ATOM 1507 C C . ALA A 1 198 ? -0.878 1.908 26.249 1.00 74.12 198 ALA A C 1
ATOM 1509 O O . ALA A 1 198 ? -0.737 3.045 25.799 1.00 74.12 198 ALA A O 1
ATOM 1510 N N . TYR A 1 199 ? -1.064 0.847 25.459 1.00 73.19 199 TYR A N 1
ATOM 1511 C CA . TYR A 1 199 ? -1.100 0.891 23.994 1.00 73.19 199 TYR A CA 1
ATOM 1512 C C . TYR A 1 199 ? -2.520 0.874 23.428 1.00 73.19 199 TYR A C 1
ATOM 1514 O O . TYR A 1 199 ? -2.704 0.986 22.215 1.00 73.19 199 TYR A O 1
ATOM 1522 N N . LEU A 1 200 ? -3.536 0.768 24.288 1.00 73.31 200 LEU A N 1
ATOM 1523 C CA . LEU A 1 200 ? -4.928 0.905 23.885 1.00 73.31 200 LEU A CA 1
ATOM 1524 C C . LEU A 1 200 ? -5.250 2.385 23.709 1.00 73.31 200 LEU A C 1
ATOM 1526 O O . LEU A 1 200 ? -5.384 3.139 24.671 1.00 73.31 200 LEU A O 1
ATOM 1530 N N . GLY A 1 201 ? -5.401 2.814 22.461 1.00 70.00 201 GLY A N 1
ATOM 1531 C CA . GLY A 1 201 ? -5.703 4.205 22.177 1.00 70.00 201 GLY A CA 1
ATOM 1532 C C . GLY A 1 201 ? -6.220 4.431 20.769 1.00 70.00 201 GLY A C 1
ATOM 1533 O O . GLY A 1 201 ? -5.856 3.748 19.818 1.00 70.00 201 GLY A O 1
ATOM 1534 N N . ARG A 1 202 ? -7.041 5.474 20.630 1.00 75.75 202 ARG A N 1
ATOM 1535 C CA . ARG A 1 202 ? -7.590 5.908 19.337 1.00 75.75 202 ARG A CA 1
ATOM 1536 C C . ARG A 1 202 ? -6.593 6.689 18.476 1.00 75.75 202 ARG A C 1
ATOM 1538 O O . ARG A 1 202 ? -6.931 7.050 17.356 1.00 75.75 202 ARG A O 1
ATOM 1545 N N . ALA A 1 203 ? -5.387 6.968 18.977 1.00 78.38 203 ALA A N 1
ATOM 1546 C CA . ALA A 1 203 ? -4.368 7.746 18.261 1.00 78.38 203 ALA A CA 1
ATOM 1547 C C . ALA A 1 203 ? -3.920 7.084 16.941 1.00 78.38 203 ALA A C 1
ATOM 1549 O O . ALA A 1 203 ? -3.581 7.776 15.975 1.00 78.38 203 ALA A O 1
ATOM 1550 N N . GLU A 1 204 ? -3.989 5.752 16.893 1.00 80.00 204 GLU A N 1
ATOM 1551 C CA . GLU A 1 204 ? -3.663 4.943 15.717 1.00 80.00 204 GLU A CA 1
ATOM 1552 C C . GLU A 1 204 ? -4.886 4.665 14.822 1.00 80.00 204 GLU A C 1
ATOM 1554 O O . GLU A 1 204 ? -4.753 4.058 13.761 1.00 80.00 204 GLU A O 1
ATOM 1559 N N . HIS A 1 205 ? -6.084 5.135 15.196 1.00 89.88 205 HIS A N 1
ATOM 1560 C CA . HIS A 1 205 ? -7.269 4.984 14.354 1.00 89.88 205 HIS A CA 1
ATOM 1561 C C . HIS A 1 205 ? -7.213 5.938 13.157 1.00 89.88 205 HIS A C 1
ATOM 1563 O O . HIS A 1 205 ? -6.768 7.084 13.230 1.00 89.88 205 HIS A O 1
ATOM 1569 N N . GLY A 1 206 ? -7.756 5.460 12.049 1.00 93.94 206 GLY A N 1
ATOM 1570 C CA . GLY A 1 206 ? -7.844 6.147 10.774 1.00 93.94 206 GLY A CA 1
ATOM 1571 C C . GLY A 1 206 ? -6.519 6.236 10.046 1.00 93.94 206 GLY A C 1
ATOM 1572 O O . GLY A 1 206 ? -6.374 7.126 9.217 1.00 93.94 206 GLY A O 1
ATOM 1573 N N . ARG A 1 207 ? -5.548 5.369 10.338 1.00 94.81 207 ARG A N 1
ATOM 1574 C CA . ARG A 1 207 ? -4.220 5.401 9.715 1.00 94.81 207 ARG A CA 1
ATOM 1575 C C . ARG A 1 207 ? -4.157 4.511 8.476 1.00 94.81 207 ARG A C 1
ATOM 1577 O O . ARG A 1 207 ? -4.669 3.391 8.464 1.00 94.81 207 ARG A O 1
ATOM 1584 N N . LEU A 1 208 ? -3.490 5.018 7.440 1.00 97.25 208 LEU A N 1
ATOM 1585 C CA . LEU A 1 208 ? -3.057 4.229 6.290 1.00 97.25 208 LEU A CA 1
ATOM 1586 C C . LEU A 1 208 ? -1.552 4.005 6.417 1.00 97.25 208 LEU A C 1
ATOM 1588 O O . LEU A 1 208 ? -0.771 4.933 6.211 1.00 97.25 208 LEU A O 1
ATOM 1592 N N . TYR A 1 209 ? -1.141 2.791 6.759 1.00 96.19 209 TYR A N 1
ATOM 1593 C CA . TYR A 1 209 ? 0.269 2.449 6.856 1.00 96.19 209 TYR A CA 1
ATOM 1594 C C . TYR A 1 209 ? 0.784 1.938 5.518 1.00 96.19 209 TYR A C 1
ATOM 1596 O O . TYR A 1 209 ? 0.239 0.988 4.959 1.00 96.19 209 TYR A O 1
ATOM 1604 N N . VAL A 1 210 ? 1.870 2.524 5.033 1.00 96.69 210 VAL A N 1
ATOM 1605 C CA . VAL A 1 210 ? 2.632 2.008 3.895 1.00 96.69 210 VAL A CA 1
ATOM 1606 C C . VAL A 1 210 ? 3.895 1.375 4.446 1.00 96.69 210 VAL A C 1
ATOM 1608 O O . VAL A 1 210 ? 4.688 2.049 5.099 1.00 96.69 210 VAL A O 1
ATOM 1611 N N . TYR A 1 211 ? 4.057 0.076 4.223 1.00 95.25 211 TYR A N 1
ATOM 1612 C CA . TYR A 1 211 ? 5.260 -0.664 4.586 1.00 95.25 211 TYR A CA 1
ATOM 1613 C C . TYR A 1 211 ? 6.071 -0.869 3.312 1.00 95.25 211 TYR A C 1
ATOM 1615 O O . TYR A 1 211 ? 5.628 -1.569 2.397 1.00 95.25 211 TYR A O 1
ATOM 1623 N N . ALA A 1 212 ? 7.225 -0.213 3.253 1.00 93.12 212 ALA A N 1
ATOM 1624 C CA . ALA A 1 212 ? 8.132 -0.256 2.119 1.00 93.12 212 ALA A CA 1
ATOM 1625 C C . ALA A 1 212 ? 9.362 -1.115 2.430 1.00 93.12 212 ALA A C 1
ATOM 1627 O O . ALA A 1 212 ? 9.816 -1.168 3.575 1.00 93.12 212 ALA A O 1
ATOM 1628 N N . ASN A 1 213 ? 9.902 -1.768 1.405 1.00 90.25 213 ASN A N 1
ATOM 1629 C CA . ASN A 1 213 ? 11.156 -2.502 1.465 1.00 90.25 213 ASN A CA 1
ATOM 1630 C C . ASN A 1 213 ? 12.015 -2.144 0.239 1.00 90.25 213 ASN A C 1
ATOM 1632 O O . ASN A 1 213 ? 11.676 -2.528 -0.882 1.00 90.25 213 ASN A O 1
ATOM 1636 N N . PRO A 1 214 ? 13.154 -1.462 0.426 1.00 87.62 214 PRO A N 1
ATOM 1637 C CA . PRO A 1 214 ? 14.000 -1.014 -0.671 1.00 87.62 214 PRO A CA 1
ATOM 1638 C C . PRO A 1 214 ? 14.788 -2.166 -1.321 1.00 87.62 214 PRO A C 1
ATOM 1640 O O . PRO A 1 214 ? 15.333 -1.987 -2.409 1.00 87.62 214 PRO A O 1
ATOM 1643 N N . HIS A 1 215 ? 14.816 -3.345 -0.689 1.00 81.19 215 HIS A N 1
ATOM 1644 C CA . HIS A 1 215 ? 15.402 -4.579 -1.226 1.00 81.19 215 HIS A CA 1
ATOM 1645 C C . HIS A 1 215 ? 14.441 -5.370 -2.110 1.00 81.19 215 HIS A C 1
ATOM 1647 O O . HIS A 1 215 ? 14.845 -6.328 -2.770 1.00 81.19 215 HIS A O 1
ATOM 1653 N N . ASP A 1 216 ? 13.163 -4.996 -2.127 1.00 84.56 216 ASP A N 1
ATOM 1654 C CA . ASP A 1 216 ? 12.155 -5.672 -2.929 1.00 84.56 216 ASP A CA 1
ATOM 1655 C C . ASP A 1 216 ? 12.349 -5.341 -4.415 1.00 84.56 216 ASP A C 1
ATOM 1657 O O . ASP A 1 216 ? 11.871 -4.327 -4.930 1.00 84.56 216 ASP A O 1
ATOM 1661 N N . ARG A 1 217 ? 13.077 -6.219 -5.111 1.00 79.19 217 ARG A N 1
ATOM 1662 C CA . ARG A 1 217 ? 13.356 -6.085 -6.546 1.00 79.19 217 ARG A CA 1
ATOM 1663 C C . ARG A 1 217 ? 12.085 -6.093 -7.379 1.00 79.19 217 ARG A C 1
ATOM 1665 O O . ARG A 1 217 ? 12.013 -5.357 -8.355 1.00 79.19 217 ARG A O 1
ATOM 1672 N N . VAL A 1 218 ? 11.086 -6.894 -7.006 1.00 77.88 218 VAL A N 1
ATOM 1673 C CA . VAL A 1 218 ? 9.829 -6.966 -7.761 1.00 77.88 218 VAL A CA 1
ATOM 1674 C C . VAL A 1 218 ? 9.140 -5.612 -7.696 1.00 77.88 218 VAL A C 1
ATOM 1676 O O . VAL A 1 218 ? 8.800 -5.050 -8.731 1.00 77.88 218 VAL A O 1
ATOM 1679 N N . MET A 1 219 ? 9.011 -5.044 -6.499 1.00 85.31 219 MET A N 1
ATOM 1680 C CA . MET A 1 219 ? 8.372 -3.740 -6.303 1.00 85.31 219 MET A CA 1
ATOM 1681 C C . MET A 1 219 ? 9.198 -2.561 -6.831 1.00 85.31 219 MET A C 1
ATOM 1683 O O . MET A 1 219 ? 8.621 -1.504 -7.115 1.00 85.31 219 MET A O 1
ATOM 1687 N N . GLY A 1 220 ? 10.515 -2.738 -6.962 1.00 81.56 220 GLY A N 1
ATOM 1688 C CA . GLY A 1 220 ? 11.461 -1.766 -7.510 1.00 81.56 220 GLY A CA 1
ATOM 1689 C C . GLY A 1 220 ? 11.768 -1.916 -9.001 1.00 81.56 220 GLY A C 1
ATOM 1690 O O . GLY A 1 220 ? 12.596 -1.166 -9.513 1.00 81.56 220 GLY A O 1
ATOM 1691 N N . ALA A 1 221 ? 11.123 -2.849 -9.710 1.00 78.94 221 ALA A N 1
ATOM 1692 C CA . ALA A 1 221 ? 11.220 -2.940 -11.167 1.00 78.94 221 ALA A CA 1
ATOM 1693 C C . ALA A 1 221 ? 10.811 -1.611 -11.818 1.00 78.94 221 ALA A C 1
ATOM 1695 O O . ALA A 1 221 ? 9.891 -0.957 -11.326 1.00 78.94 221 ALA A O 1
ATOM 1696 N N . GLU A 1 222 ? 11.450 -1.231 -12.927 1.00 77.12 222 GLU A N 1
ATOM 1697 C CA . GLU A 1 222 ? 11.287 0.090 -13.560 1.00 77.12 222 GLU A CA 1
ATOM 1698 C C . GLU A 1 222 ? 9.819 0.422 -13.852 1.00 77.12 222 GLU A C 1
ATOM 1700 O O . GLU A 1 222 ? 9.333 1.499 -13.518 1.00 77.12 222 GLU A O 1
ATOM 1705 N N . VAL A 1 223 ? 9.086 -0.578 -14.346 1.00 71.12 223 VAL A N 1
ATOM 1706 C CA . VAL A 1 223 ? 7.646 -0.526 -14.643 1.00 71.12 223 VAL A CA 1
ATOM 1707 C C . VAL A 1 223 ? 6.750 -0.236 -13.440 1.00 71.12 223 VAL A C 1
ATOM 1709 O O . VAL A 1 223 ? 5.593 0.149 -13.601 1.00 71.12 223 VAL A O 1
ATOM 1712 N N . LEU A 1 224 ? 7.246 -0.470 -12.226 1.00 78.19 224 LEU A N 1
ATOM 1713 C CA . LEU A 1 224 ? 6.507 -0.264 -10.988 1.00 78.19 224 LEU A CA 1
ATOM 1714 C C . LEU A 1 224 ? 7.069 0.926 -10.216 1.00 78.19 224 LEU A C 1
ATOM 1716 O O . LEU A 1 224 ? 6.318 1.868 -9.945 1.00 78.19 224 LEU A O 1
ATOM 1720 N N . ARG A 1 225 ? 8.351 0.851 -9.816 1.00 84.44 225 ARG A N 1
ATOM 1721 C CA . ARG A 1 225 ? 9.030 1.694 -8.803 1.00 84.44 225 ARG A CA 1
ATOM 1722 C C . ARG A 1 225 ? 8.046 2.179 -7.741 1.00 84.44 225 ARG A C 1
ATOM 1724 O O . ARG A 1 225 ? 7.809 3.372 -7.543 1.00 84.44 225 ARG A O 1
ATOM 1731 N N . SER A 1 226 ? 7.384 1.197 -7.149 1.00 91.56 226 SER A N 1
ATOM 1732 C CA . SER A 1 226 ? 6.153 1.382 -6.392 1.00 91.56 226 SER A CA 1
ATOM 1733 C C . SER A 1 226 ? 6.399 1.941 -4.993 1.00 91.56 226 SER A C 1
ATOM 1735 O O . SER A 1 226 ? 7.520 1.915 -4.474 1.00 91.56 226 SER A O 1
ATOM 1737 N N . ILE A 1 227 ? 5.329 2.383 -4.325 1.00 94.88 227 ILE A N 1
ATOM 1738 C CA . ILE A 1 227 ? 5.399 2.792 -2.913 1.00 94.88 227 ILE A CA 1
ATOM 1739 C C . ILE A 1 227 ? 5.799 1.633 -1.988 1.00 94.88 227 ILE A C 1
ATOM 1741 O O . ILE A 1 227 ? 6.270 1.877 -0.884 1.00 94.88 227 ILE A O 1
ATOM 1745 N N . GLY A 1 228 ? 5.627 0.380 -2.417 1.00 93.62 228 GLY A N 1
ATOM 1746 C CA . GLY A 1 228 ? 6.100 -0.798 -1.697 1.00 93.62 228 GLY A CA 1
ATOM 1747 C C . GLY A 1 228 ? 7.617 -0.958 -1.706 1.00 93.62 228 GLY A C 1
ATOM 1748 O O . GLY A 1 228 ? 8.150 -1.627 -0.830 1.00 93.62 228 GLY A O 1
ATOM 1749 N N . TRP A 1 229 ? 8.309 -0.327 -2.653 1.00 92.06 229 TRP A N 1
ATOM 1750 C CA . TRP A 1 229 ? 9.767 -0.331 -2.729 1.00 92.06 229 TRP A CA 1
ATOM 1751 C C . TRP A 1 229 ? 10.369 0.912 -2.078 1.00 92.06 229 TRP A C 1
ATOM 1753 O O . TRP A 1 229 ? 11.102 0.818 -1.095 1.00 92.06 229 TRP A O 1
ATOM 1763 N N . ARG A 1 230 ? 10.016 2.093 -2.597 1.00 91.44 230 ARG A N 1
ATOM 1764 C CA . ARG A 1 230 ? 10.614 3.370 -2.172 1.00 91.44 230 ARG A CA 1
ATOM 1765 C C . ARG A 1 230 ? 9.827 4.108 -1.091 1.00 91.44 230 ARG A C 1
ATOM 1767 O O . ARG A 1 230 ? 10.322 5.077 -0.532 1.00 91.44 230 ARG A O 1
ATOM 1774 N N . GLY A 1 231 ? 8.595 3.701 -0.794 1.00 93.38 231 GLY A N 1
ATOM 1775 C CA . GLY A 1 231 ? 7.696 4.497 0.042 1.00 93.38 231 GLY A CA 1
ATOM 1776 C C . GLY A 1 231 ? 7.186 5.754 -0.667 1.00 93.38 231 GLY A C 1
ATOM 1777 O O . GLY A 1 231 ? 7.066 5.799 -1.891 1.00 93.38 231 GLY A O 1
ATOM 1778 N N . LEU A 1 232 ? 6.869 6.785 0.117 1.00 93.62 232 LEU A N 1
ATOM 1779 C CA . LEU A 1 232 ? 6.453 8.096 -0.382 1.00 93.62 232 LEU A CA 1
ATOM 1780 C C . LEU A 1 232 ? 7.516 9.143 -0.054 1.00 93.62 232 LEU A C 1
ATOM 1782 O O . LEU A 1 232 ? 7.937 9.259 1.101 1.00 93.62 232 LEU A O 1
ATOM 1786 N N . THR A 1 233 ? 7.877 9.958 -1.044 1.00 91.88 233 THR A N 1
ATOM 1787 C CA . THR A 1 233 ? 8.738 11.133 -0.832 1.00 91.88 233 THR A CA 1
ATOM 1788 C C . THR A 1 233 ? 8.035 12.160 0.053 1.00 91.88 233 THR A C 1
ATOM 1790 O O . THR A 1 233 ? 6.804 12.195 0.118 1.00 91.88 233 THR A O 1
ATOM 1793 N N . SER A 1 234 ? 8.783 13.057 0.697 1.00 88.56 234 SER A N 1
ATOM 1794 C CA . SER A 1 234 ? 8.201 14.116 1.539 1.00 88.56 234 SER A CA 1
ATOM 1795 C C . SER A 1 234 ? 7.164 14.969 0.792 1.00 88.56 234 SER A C 1
ATOM 1797 O O . SER A 1 234 ? 6.129 15.325 1.352 1.00 88.56 234 SER A O 1
ATOM 1799 N N . VAL A 1 235 ? 7.392 15.240 -0.498 1.00 89.69 235 VAL A N 1
ATOM 1800 C CA . VAL A 1 235 ? 6.450 15.982 -1.355 1.00 89.69 235 VAL A CA 1
ATOM 1801 C C . VAL A 1 235 ? 5.172 15.179 -1.618 1.00 89.69 235 VAL A C 1
ATOM 1803 O O . VAL A 1 235 ? 4.080 15.742 -1.653 1.00 89.69 235 VAL A O 1
ATOM 1806 N N . GLU A 1 236 ? 5.278 13.864 -1.810 1.00 93.19 236 GLU A N 1
ATOM 1807 C CA . GLU A 1 236 ? 4.112 12.990 -1.988 1.00 93.19 236 GLU A CA 1
ATOM 1808 C C . GLU A 1 236 ? 3.321 12.844 -0.685 1.00 93.19 236 GLU A C 1
ATOM 1810 O O . GLU A 1 236 ? 2.094 12.947 -0.713 1.00 93.19 236 GLU A O 1
ATOM 1815 N N . GLN A 1 237 ? 4.008 12.701 0.454 1.00 90.81 237 GLN A N 1
ATOM 1816 C CA . GLN A 1 237 ? 3.395 12.642 1.786 1.00 90.81 237 GLN A CA 1
ATOM 1817 C C . GLN A 1 237 ? 2.569 13.901 2.100 1.00 90.81 237 GLN A C 1
ATOM 1819 O O . GLN A 1 237 ? 1.484 13.801 2.663 1.00 90.81 237 GLN A O 1
ATOM 1824 N N . GLN A 1 238 ? 3.028 15.082 1.676 1.00 90.00 238 GLN A N 1
ATOM 1825 C CA . GLN A 1 238 ? 2.285 16.342 1.840 1.00 90.00 238 GLN A CA 1
ATOM 1826 C C . GLN A 1 238 ? 1.025 16.435 0.966 1.00 90.00 238 GLN A C 1
ATOM 1828 O O . GLN A 1 238 ? 0.102 17.188 1.280 1.00 90.00 238 GLN A O 1
ATOM 1833 N N . LYS A 1 239 ? 0.990 15.712 -0.157 1.00 91.69 239 LYS A N 1
ATOM 1834 C CA . LYS A 1 239 ? -0.129 15.738 -1.110 1.00 91.69 239 LYS A CA 1
ATOM 1835 C C . LYS A 1 239 ? -1.205 14.702 -0.788 1.00 91.69 239 LYS A C 1
ATOM 1837 O O . LYS A 1 239 ? -2.368 14.906 -1.154 1.00 91.69 239 LYS A O 1
ATOM 1842 N N . VAL A 1 240 ? -0.847 13.615 -0.109 1.00 90.94 240 VAL A N 1
ATOM 1843 C CA . VAL A 1 240 ? -1.820 12.675 0.467 1.00 90.94 240 VAL A CA 1
ATOM 1844 C C . VAL A 1 240 ? -2.400 13.224 1.775 1.00 90.94 240 VAL A C 1
ATOM 1846 O O . VAL A 1 240 ? -2.049 14.309 2.234 1.00 90.94 240 VAL A O 1
ATOM 1849 N N . ALA A 1 241 ? -3.361 12.511 2.358 1.00 86.88 241 ALA A N 1
ATOM 1850 C CA . ALA A 1 241 ? -3.929 12.900 3.641 1.00 86.88 241 ALA A CA 1
ATOM 1851 C C . ALA A 1 241 ? -2.920 12.651 4.786 1.00 86.88 241 ALA A C 1
ATOM 1853 O O . ALA A 1 241 ? -2.177 11.673 4.767 1.00 86.88 241 ALA A O 1
ATOM 1854 N N . GLY A 1 242 ? -2.898 13.517 5.809 1.00 90.75 242 GLY A N 1
ATOM 1855 C CA . GLY A 1 242 ? -1.908 13.476 6.907 1.00 90.75 242 GLY A CA 1
ATOM 1856 C C . GLY A 1 242 ? -1.987 12.251 7.834 1.00 90.75 242 GLY A C 1
ATOM 1857 O O . GLY A 1 242 ? -1.258 12.152 8.818 1.00 90.75 242 GLY A O 1
ATOM 1858 N N . ASN A 1 243 ? -2.895 11.322 7.545 1.00 94.44 243 ASN A N 1
ATOM 1859 C CA . ASN A 1 243 ? -3.033 10.031 8.204 1.00 94.44 243 ASN A CA 1
ATOM 1860 C C . ASN A 1 243 ? -2.306 8.888 7.470 1.00 94.44 243 ASN A C 1
ATOM 1862 O O . ASN A 1 243 ? -2.343 7.756 7.957 1.00 94.44 243 ASN A O 1
ATOM 1866 N N . VAL A 1 244 ? -1.656 9.161 6.334 1.00 95.69 244 VAL A N 1
ATOM 1867 C CA . VAL A 1 244 ? -0.739 8.216 5.687 1.00 95.69 244 VAL A CA 1
ATOM 1868 C C . VAL A 1 244 ? 0.591 8.221 6.431 1.00 95.69 244 VAL A C 1
ATOM 1870 O O . VAL A 1 244 ? 1.190 9.274 6.635 1.00 95.69 244 VAL A O 1
ATOM 1873 N N . VAL A 1 245 ? 1.054 7.046 6.842 1.00 93.81 245 VAL A N 1
ATOM 1874 C CA . VAL A 1 245 ? 2.290 6.880 7.610 1.00 93.81 245 VAL A CA 1
ATOM 1875 C C . VAL A 1 245 ? 3.179 5.835 6.951 1.00 93.81 245 VAL A C 1
ATOM 1877 O O . VAL A 1 245 ? 2.735 4.744 6.600 1.00 93.81 245 VAL A O 1
ATOM 1880 N N . LEU A 1 246 ? 4.450 6.182 6.768 1.00 94.00 246 LEU A N 1
ATOM 1881 C CA . LEU A 1 246 ? 5.437 5.315 6.137 1.00 94.00 246 LEU A CA 1
ATOM 1882 C C . LEU A 1 246 ? 6.237 4.559 7.199 1.00 94.00 246 LEU A C 1
ATOM 1884 O O . LEU A 1 246 ? 6.737 5.165 8.152 1.00 94.00 246 LEU A O 1
ATOM 1888 N N . ARG A 1 247 ? 6.396 3.251 7.000 1.00 92.62 247 ARG A N 1
ATOM 1889 C CA . ARG A 1 247 ? 7.371 2.404 7.687 1.00 92.62 247 ARG A CA 1
ATOM 1890 C C . ARG A 1 247 ? 8.312 1.779 6.662 1.00 92.62 247 ARG A C 1
ATOM 1892 O O . ARG A 1 247 ? 7.871 1.380 5.588 1.00 92.62 247 ARG A O 1
ATOM 1899 N N . MET A 1 248 ? 9.589 1.683 7.018 1.00 90.62 248 MET A N 1
ATOM 1900 C CA . MET A 1 248 ? 10.617 1.061 6.189 1.00 90.62 248 MET A CA 1
ATOM 1901 C C . MET A 1 248 ? 11.127 -0.227 6.831 1.00 90.62 248 MET A C 1
ATOM 1903 O O . MET A 1 248 ? 11.440 -0.249 8.024 1.00 90.62 248 MET A O 1
ATOM 1907 N N . CYS A 1 249 ? 11.218 -1.276 6.023 1.00 87.88 249 CYS A N 1
ATOM 1908 C CA . CYS A 1 249 ? 11.844 -2.549 6.343 1.00 87.88 249 CYS A CA 1
ATOM 1909 C C . CYS A 1 249 ? 13.097 -2.666 5.474 1.00 87.88 249 CYS A C 1
ATOM 1911 O O . CYS A 1 249 ? 13.001 -3.074 4.321 1.00 87.88 249 CYS A O 1
ATOM 1913 N N . ALA A 1 250 ? 14.255 -2.264 5.993 1.00 81.50 250 ALA A N 1
ATOM 1914 C CA . ALA A 1 250 ? 15.513 -2.313 5.256 1.00 81.50 250 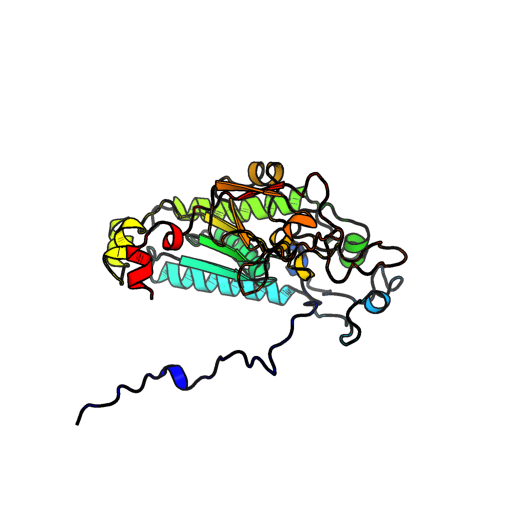ALA A CA 1
ATOM 1915 C C . ALA A 1 250 ? 16.644 -2.849 6.132 1.00 81.50 250 ALA A C 1
ATOM 1917 O O . ALA A 1 250 ? 16.567 -2.822 7.360 1.00 81.50 250 ALA A O 1
ATOM 1918 N N . GLU A 1 251 ? 17.709 -3.304 5.480 1.00 75.12 251 GLU A N 1
ATOM 1919 C CA . GLU A 1 251 ? 18.936 -3.716 6.166 1.00 75.12 251 GLU A CA 1
ATOM 1920 C C . GLU A 1 251 ? 19.580 -2.524 6.868 1.00 75.12 251 GLU A C 1
ATOM 1922 O O . GLU A 1 251 ? 19.415 -1.375 6.453 1.00 75.12 251 GLU A O 1
ATOM 1927 N N . ASN A 1 252 ? 20.322 -2.809 7.940 1.00 71.06 252 ASN A N 1
ATOM 1928 C CA . ASN A 1 252 ? 21.004 -1.812 8.769 1.00 71.06 252 ASN A CA 1
ATOM 1929 C C . ASN A 1 252 ? 20.074 -0.755 9.398 1.00 71.06 252 ASN A C 1
ATOM 1931 O O . ASN A 1 252 ? 20.545 0.217 9.990 1.00 71.06 252 ASN A O 1
ATOM 1935 N N . ILE A 1 253 ? 18.758 -0.960 9.316 1.00 75.50 253 ILE A N 1
ATOM 1936 C CA . ILE A 1 253 ? 17.754 -0.218 10.061 1.00 75.50 253 ILE A CA 1
ATOM 1937 C C . ILE A 1 253 ? 17.138 -1.169 11.076 1.00 75.50 253 ILE A C 1
ATOM 1939 O O . ILE A 1 253 ? 16.737 -2.286 10.758 1.00 75.50 253 ILE A O 1
ATOM 1943 N N . GLU A 1 254 ? 17.003 -0.695 12.305 1.00 76.00 254 GLU A N 1
ATOM 1944 C CA . GLU A 1 254 ? 16.185 -1.371 13.298 1.00 76.00 254 GLU A CA 1
ATOM 1945 C C . GLU A 1 254 ? 14.710 -1.348 12.861 1.00 76.00 254 GLU A C 1
ATOM 1947 O O . GLU A 1 254 ? 14.067 -0.289 12.812 1.00 76.00 254 GLU A O 1
ATOM 1952 N N . LEU A 1 255 ? 14.189 -2.523 12.491 1.00 73.94 255 LEU A N 1
ATOM 1953 C CA . LEU A 1 255 ? 12.806 -2.700 12.052 1.00 73.94 255 LEU A CA 1
ATOM 1954 C C . LEU A 1 255 ? 11.859 -2.062 13.074 1.00 73.94 255 LEU A C 1
ATOM 1956 O O . LEU A 1 255 ? 12.056 -2.191 14.264 1.00 73.94 255 LEU A O 1
ATOM 1960 N N . GLY A 1 256 ? 10.821 -1.343 12.658 1.00 77.56 256 GLY A N 1
ATOM 1961 C CA . GLY A 1 256 ? 9.854 -0.819 13.629 1.00 77.56 256 GLY A CA 1
ATOM 1962 C C . GLY A 1 256 ? 10.251 0.474 14.356 1.00 77.56 256 GLY A C 1
ATOM 1963 O O . GLY A 1 256 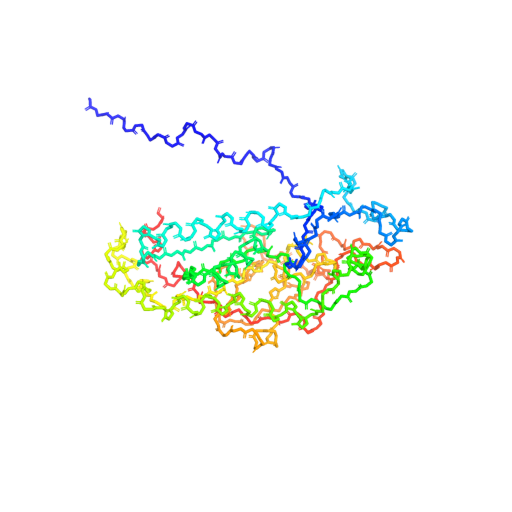? 9.375 1.062 14.994 1.00 77.56 256 GLY A O 1
ATOM 1964 N N . ARG A 1 257 ? 11.480 0.990 14.212 1.00 83.31 257 ARG A N 1
ATOM 1965 C CA . ARG A 1 257 ? 11.813 2.369 14.618 1.00 83.31 257 ARG A CA 1
ATOM 1966 C C . ARG A 1 257 ? 11.035 3.385 13.768 1.00 83.31 257 ARG A C 1
ATOM 1968 O O . ARG A 1 257 ? 10.722 3.120 12.606 1.00 83.31 257 ARG A O 1
ATOM 1975 N N . GLY A 1 258 ? 10.720 4.539 14.354 1.00 87.31 258 GLY A N 1
ATOM 1976 C CA . GLY A 1 258 ? 10.030 5.661 13.714 1.00 87.31 258 GLY A CA 1
ATOM 1977 C C . GLY A 1 258 ? 10.742 7.004 13.877 1.00 87.31 258 GLY A C 1
ATOM 1978 O O . GLY A 1 258 ? 11.686 7.120 14.660 1.00 87.31 258 GLY A O 1
ATOM 1979 N N . GLY A 1 259 ? 10.277 8.027 13.158 1.00 88.31 259 GLY A N 1
ATOM 1980 C CA . GLY A 1 259 ? 10.670 9.427 13.352 1.00 88.31 259 GLY A CA 1
ATOM 1981 C C . GLY A 1 259 ? 12.046 9.807 12.800 1.00 88.31 259 GLY A C 1
ATOM 1982 O O . GLY A 1 259 ? 12.732 10.627 13.405 1.00 88.31 259 GLY A O 1
ATOM 1983 N N . TYR A 1 260 ? 12.468 9.226 11.676 1.00 88.50 260 TYR A N 1
ATOM 1984 C CA . TYR A 1 260 ? 13.770 9.504 11.058 1.00 88.50 260 TYR A CA 1
ATOM 1985 C C . TYR A 1 260 ? 13.661 9.659 9.538 1.00 88.50 260 TYR A C 1
ATOM 1987 O O . TYR A 1 260 ? 12.676 9.250 8.925 1.00 88.50 260 TYR A O 1
ATOM 1995 N N . VAL A 1 261 ? 14.683 10.265 8.933 1.00 90.25 261 VAL A N 1
ATOM 1996 C CA . VAL A 1 261 ? 14.858 10.300 7.476 1.00 90.25 261 VAL A CA 1
ATOM 1997 C C . VAL A 1 261 ? 15.689 9.093 7.068 1.00 90.25 261 VAL A C 1
ATOM 1999 O O . VAL A 1 261 ? 16.740 8.836 7.656 1.00 90.25 261 VAL A O 1
ATOM 2002 N N . TYR A 1 262 ? 15.203 8.347 6.085 1.00 87.88 262 TYR A N 1
ATOM 2003 C CA . TYR A 1 262 ? 15.920 7.239 5.479 1.00 87.88 262 TYR A CA 1
ATOM 2004 C C . TYR A 1 262 ? 16.422 7.625 4.090 1.00 87.88 262 TYR A C 1
ATOM 2006 O O . TYR A 1 262 ? 15.639 8.124 3.282 1.00 87.88 262 TYR A O 1
ATOM 2014 N N . THR A 1 263 ? 17.697 7.340 3.816 1.00 87.94 263 THR A N 1
ATOM 2015 C CA . THR A 1 263 ? 18.338 7.590 2.521 1.00 87.94 263 THR A CA 1
ATOM 2016 C C . THR A 1 263 ? 18.673 6.262 1.837 1.00 87.94 263 THR A C 1
ATOM 2018 O O . THR A 1 263 ? 19.598 5.550 2.233 1.00 87.94 263 THR A O 1
ATOM 2021 N N . MET A 1 264 ? 17.932 5.931 0.783 1.00 84.94 264 MET A N 1
ATOM 2022 C CA . MET A 1 264 ? 18.171 4.791 -0.094 1.00 84.94 264 MET A CA 1
ATOM 2023 C C . MET A 1 264 ? 19.453 5.018 -0.907 1.00 84.94 264 MET A C 1
ATOM 2025 O O . MET A 1 264 ? 19.507 5.876 -1.785 1.00 84.94 264 MET A O 1
ATOM 2029 N N . SER A 1 265 ? 20.499 4.237 -0.639 1.00 78.88 265 SER A N 1
ATOM 2030 C CA . SER A 1 265 ? 21.769 4.306 -1.374 1.00 78.88 265 SER A CA 1
ATOM 2031 C C . SER A 1 265 ? 22.464 2.948 -1.408 1.00 78.88 265 SER A C 1
ATOM 2033 O O . SER A 1 265 ? 22.276 2.154 -0.495 1.00 78.88 265 SER A O 1
ATOM 2035 N N . ALA A 1 266 ? 23.316 2.689 -2.407 1.00 71.31 266 ALA A N 1
ATOM 2036 C CA . ALA A 1 266 ? 24.069 1.430 -2.507 1.00 71.31 266 ALA A CA 1
ATOM 2037 C C . ALA A 1 266 ? 24.803 1.057 -1.203 1.00 71.31 266 ALA A C 1
ATOM 2039 O O . ALA A 1 266 ? 24.788 -0.099 -0.787 1.00 71.31 266 ALA A O 1
ATOM 2040 N N . ARG A 1 267 ? 25.347 2.061 -0.500 1.00 65.38 267 ARG A N 1
ATOM 2041 C CA . ARG A 1 267 ? 26.010 1.898 0.802 1.00 65.38 267 ARG A CA 1
ATOM 2042 C C . ARG A 1 267 ? 25.054 1.561 1.946 1.00 65.38 267 ARG A C 1
ATOM 2044 O O . ARG A 1 267 ? 25.463 0.878 2.875 1.00 65.38 267 ARG A O 1
ATOM 2051 N N . ALA A 1 268 ? 23.799 2.006 1.886 1.00 63.22 268 ALA A N 1
ATOM 2052 C CA . ALA A 1 268 ? 22.781 1.635 2.870 1.00 63.22 268 ALA A CA 1
ATOM 2053 C C . ALA A 1 268 ? 22.377 0.147 2.767 1.00 63.22 268 ALA A C 1
ATOM 2055 O O . ALA A 1 268 ? 21.900 -0.412 3.752 1.00 63.22 268 ALA A O 1
ATOM 2056 N N . PHE A 1 269 ? 22.614 -0.489 1.608 1.00 65.88 269 PHE A N 1
ATOM 2057 C CA . PHE A 1 269 ? 22.294 -1.896 1.300 1.00 65.88 269 PHE A CA 1
ATOM 2058 C C . PHE A 1 269 ? 23.509 -2.832 1.302 1.00 65.88 269 PHE A C 1
ATOM 2060 O O . PHE A 1 269 ? 23.441 -3.946 0.779 1.00 65.88 269 PHE A O 1
ATOM 2067 N N . GLY A 1 270 ? 24.662 -2.374 1.791 1.00 61.69 270 GLY A N 1
ATOM 2068 C CA . GLY A 1 270 ? 25.785 -3.270 2.045 1.00 61.69 270 GLY A CA 1
ATOM 2069 C C . GLY A 1 270 ? 25.520 -4.069 3.318 1.00 61.69 270 GLY A C 1
ATOM 2070 O O . GLY A 1 270 ? 25.142 -3.478 4.332 1.00 61.69 270 GLY A O 1
ATOM 2071 N N . ILE A 1 271 ? 25.759 -5.385 3.300 1.00 59.88 271 ILE A N 1
ATOM 2072 C CA . ILE A 1 271 ? 25.947 -6.147 4.541 1.00 59.88 271 ILE A CA 1
ATOM 2073 C C . ILE A 1 271 ? 27.231 -5.612 5.165 1.00 59.88 271 ILE A C 1
ATOM 2075 O O . ILE A 1 271 ? 28.330 -6.068 4.859 1.00 59.88 271 ILE A O 1
ATOM 2079 N N . MET A 1 272 ? 27.090 -4.592 6.008 1.00 59.12 272 MET A N 1
ATOM 2080 C CA . MET A 1 272 ? 28.221 -3.998 6.708 1.00 59.12 272 MET A CA 1
ATOM 2081 C C . MET A 1 272 ? 28.674 -4.898 7.848 1.00 59.12 272 MET A C 1
ATOM 2083 O O . MET A 1 272 ? 29.760 -4.692 8.358 1.00 59.12 272 MET A O 1
ATOM 2087 N N . ARG A 1 273 ? 27.859 -5.869 8.285 1.00 62.09 273 ARG A N 1
ATOM 2088 C CA . ARG A 1 273 ? 28.167 -6.749 9.415 1.00 62.09 273 ARG A CA 1
ATOM 2089 C C . ARG A 1 273 ? 27.788 -8.193 9.123 1.00 62.09 273 ARG A C 1
ATOM 2091 O O . ARG A 1 273 ? 26.711 -8.427 8.594 1.00 62.09 273 ARG A O 1
ATOM 2098 N N . ASP A 1 274 ? 28.659 -9.132 9.474 1.00 65.31 274 ASP A N 1
ATOM 2099 C CA . ASP A 1 274 ? 28.370 -10.565 9.376 1.00 65.31 274 ASP A CA 1
ATOM 2100 C C . ASP A 1 274 ? 27.377 -11.036 10.458 1.00 65.31 274 ASP A C 1
ATOM 2102 O O . ASP A 1 274 ? 26.976 -10.264 11.333 1.00 65.31 274 ASP A O 1
ATOM 2106 N N . ASP A 1 275 ? 27.003 -12.319 10.429 1.00 65.19 275 ASP A N 1
ATOM 2107 C CA . ASP A 1 275 ? 26.081 -12.936 11.400 1.00 65.19 275 ASP A CA 1
ATOM 2108 C C . ASP A 1 275 ? 26.589 -12.873 12.855 1.00 65.19 275 ASP A C 1
ATOM 2110 O O . ASP A 1 275 ? 25.821 -13.050 13.800 1.00 65.19 275 ASP A O 1
ATOM 2114 N N . SER A 1 276 ? 27.884 -12.599 13.056 1.00 71.00 276 SER A N 1
ATOM 2115 C CA . SER A 1 276 ? 28.495 -12.370 14.371 1.00 71.00 276 SER A CA 1
ATOM 2116 C C . SER A 1 276 ? 28.521 -10.888 14.777 1.00 71.00 276 SER A C 1
ATOM 2118 O O . SER A 1 276 ? 29.018 -10.539 15.850 1.00 71.00 276 SER A O 1
ATOM 2120 N N . GLY A 1 277 ? 27.972 -10.005 13.939 1.00 64.81 277 GLY A N 1
ATOM 2121 C CA . GLY A 1 277 ? 27.912 -8.560 14.141 1.00 64.81 277 GLY A CA 1
ATOM 2122 C C . GLY A 1 277 ? 29.217 -7.828 13.821 1.00 64.81 277 GLY A C 1
ATOM 2123 O O . GLY A 1 277 ? 29.322 -6.631 14.114 1.00 64.81 277 GLY A O 1
ATOM 2124 N N . LYS A 1 278 ? 30.214 -8.506 13.242 1.00 71.06 278 LYS A N 1
ATOM 2125 C CA . LYS A 1 278 ? 31.525 -7.928 12.935 1.00 71.06 278 LYS A CA 1
ATOM 2126 C C . LYS A 1 278 ? 31.499 -7.231 11.584 1.00 71.06 278 LYS A C 1
ATOM 2128 O O . LYS A 1 278 ? 30.938 -7.755 10.630 1.00 71.06 278 LYS A O 1
ATOM 2133 N N . ASP A 1 279 ? 32.134 -6.061 11.510 1.00 72.56 279 ASP A N 1
ATOM 2134 C CA . ASP A 1 279 ? 32.198 -5.287 10.272 1.00 72.56 279 ASP A CA 1
ATOM 2135 C C . ASP A 1 279 ? 32.879 -6.087 9.147 1.00 72.56 279 ASP A C 1
ATOM 2137 O O . ASP A 1 279 ? 33.987 -6.605 9.330 1.00 72.56 279 ASP A O 1
ATOM 2141 N N . THR A 1 280 ? 32.206 -6.212 8.005 1.00 69.94 280 THR A N 1
ATOM 2142 C CA . THR A 1 280 ? 32.696 -6.971 6.845 1.00 69.94 280 THR A CA 1
ATOM 2143 C C . THR A 1 280 ? 33.708 -6.170 6.027 1.00 69.94 280 THR A C 1
ATOM 2145 O O . THR A 1 280 ? 34.441 -6.754 5.227 1.00 69.94 280 THR A O 1
ATOM 2148 N N . GLY A 1 281 ? 33.754 -4.839 6.190 1.00 66.62 281 GLY A N 1
ATOM 2149 C CA . GLY A 1 281 ? 34.591 -3.938 5.393 1.00 66.62 281 GLY A CA 1
ATOM 2150 C C . GLY A 1 281 ? 34.221 -3.874 3.905 1.00 66.62 281 GLY A C 1
ATOM 2151 O O . GLY A 1 281 ? 34.940 -3.246 3.125 1.00 66.62 281 GLY A O 1
ATOM 2152 N N . GLN A 1 282 ? 33.124 -4.514 3.487 1.00 63.53 282 GLN A N 1
ATOM 2153 C CA . GLN A 1 282 ? 32.679 -4.523 2.096 1.00 63.53 282 GLN A CA 1
ATOM 2154 C C . GLN A 1 282 ? 31.835 -3.282 1.802 1.00 63.53 282 GLN A C 1
ATOM 2156 O O . GLN A 1 282 ? 30.730 -3.120 2.314 1.00 63.53 282 GLN A O 1
ATOM 2161 N N . VAL A 1 283 ? 32.347 -2.399 0.942 1.00 65.81 283 VAL A N 1
ATOM 2162 C CA . VAL A 1 283 ? 31.590 -1.244 0.448 1.00 65.81 283 VAL A CA 1
ATOM 2163 C C . VAL A 1 283 ? 30.890 -1.638 -0.842 1.00 65.81 283 VAL A C 1
ATOM 2165 O O . VAL A 1 283 ? 31.529 -1.958 -1.841 1.00 65.81 283 VAL A O 1
ATOM 2168 N N . ARG A 1 284 ? 29.561 -1.596 -0.821 1.00 70.00 284 ARG A N 1
ATOM 2169 C CA . ARG A 1 284 ? 28.741 -1.853 -2.000 1.00 70.00 284 ARG A CA 1
ATOM 2170 C C . ARG A 1 284 ? 28.609 -0.585 -2.846 1.00 70.00 284 ARG A C 1
ATOM 2172 O O . ARG A 1 284 ? 28.194 0.462 -2.345 1.00 70.00 284 ARG A O 1
ATOM 2179 N N . GLU A 1 285 ? 28.963 -0.693 -4.124 1.00 72.69 285 GLU A N 1
ATOM 2180 C CA . GLU A 1 285 ? 28.881 0.411 -5.094 1.00 72.69 285 GLU A CA 1
ATOM 2181 C C . GLU A 1 285 ? 27.574 0.387 -5.900 1.00 72.69 285 GLU A C 1
ATOM 2183 O O . GLU A 1 285 ? 27.014 1.442 -6.196 1.00 72.69 285 GLU A O 1
ATOM 2188 N N . ASP A 1 286 ? 27.033 -0.806 -6.163 1.00 74.38 286 ASP A N 1
ATOM 2189 C CA . ASP A 1 286 ? 25.787 -0.992 -6.908 1.00 74.38 286 ASP A CA 1
ATOM 2190 C C . ASP A 1 286 ? 24.563 -1.065 -5.991 1.00 74.38 286 ASP A C 1
ATOM 2192 O O . ASP A 1 286 ? 24.512 -1.846 -5.039 1.00 74.38 286 ASP A O 1
ATOM 2196 N N . PHE A 1 287 ? 23.513 -0.311 -6.329 1.00 78.56 287 PHE A N 1
ATOM 2197 C CA . PHE A 1 287 ? 22.241 -0.373 -5.605 1.00 78.56 287 PHE A CA 1
ATOM 2198 C C . PHE A 1 287 ? 21.586 -1.759 -5.716 1.00 78.56 287 PHE A C 1
ATOM 2200 O O . PHE A 1 287 ? 21.135 -2.306 -4.716 1.00 78.56 287 PHE A O 1
ATOM 2207 N N . TRP A 1 288 ? 21.568 -2.368 -6.905 1.00 77.62 288 TRP A N 1
ATOM 2208 C CA . TRP A 1 288 ? 20.944 -3.675 -7.145 1.00 77.62 288 TRP A CA 1
ATOM 2209 C C . TRP A 1 288 ? 21.971 -4.805 -7.096 1.00 77.62 288 TRP A C 1
ATOM 2211 O O . TRP A 1 288 ? 23.062 -4.663 -7.636 1.00 77.62 288 TRP A O 1
ATOM 2221 N N . TYR A 1 289 ? 21.620 -5.920 -6.450 1.00 70.50 289 TYR A N 1
ATOM 2222 C CA . TYR A 1 289 ? 22.440 -7.130 -6.416 1.00 70.50 289 TYR A CA 1
ATOM 2223 C C . TYR A 1 289 ? 21.560 -8.366 -6.654 1.00 70.50 289 TYR A C 1
ATOM 2225 O O . TYR A 1 289 ? 20.572 -8.549 -5.936 1.00 70.50 289 TYR A O 1
ATOM 2233 N N . PRO A 1 290 ? 21.896 -9.209 -7.648 1.00 69.62 290 PRO A N 1
ATOM 2234 C CA . PRO A 1 290 ? 22.850 -8.929 -8.731 1.00 69.62 290 PRO A CA 1
ATOM 2235 C C . PRO A 1 290 ? 22.503 -7.640 -9.503 1.00 69.62 290 PRO A C 1
ATOM 2237 O O . PRO A 1 290 ? 21.360 -7.173 -9.452 1.00 69.62 290 PRO A O 1
ATOM 2240 N N . SER A 1 291 ? 23.497 -7.050 -10.180 1.00 73.12 291 SER A N 1
ATOM 2241 C CA . SER A 1 291 ? 23.338 -5.798 -10.932 1.00 73.12 291 SER A CA 1
ATOM 2242 C C . SER A 1 291 ? 22.170 -5.893 -11.919 1.00 73.12 291 SER A C 1
ATOM 2244 O O . SER A 1 291 ? 21.877 -6.961 -12.459 1.00 73.12 291 SER A O 1
ATOM 2246 N N . SER A 1 292 ? 21.478 -4.771 -12.144 1.00 72.94 292 SER A N 1
ATOM 2247 C CA . SER A 1 292 ? 20.300 -4.765 -13.013 1.00 72.94 292 SER A CA 1
ATOM 2248 C C . SER A 1 292 ? 20.658 -5.216 -14.423 1.00 72.94 292 SER A C 1
ATOM 2250 O O . SER A 1 292 ? 21.503 -4.615 -15.088 1.00 72.94 292 SER A O 1
ATOM 2252 N N . GLU A 1 293 ? 19.907 -6.194 -14.916 1.00 75.75 293 GLU A N 1
ATOM 2253 C CA . GLU A 1 293 ? 19.873 -6.517 -16.335 1.00 75.75 293 GLU A CA 1
ATOM 2254 C C . GLU A 1 293 ? 19.433 -5.289 -17.137 1.00 75.75 293 GLU A C 1
ATOM 2256 O O . GLU A 1 293 ? 18.664 -4.453 -16.647 1.00 75.75 293 GLU A O 1
ATOM 2261 N N . ARG A 1 294 ? 19.959 -5.152 -18.357 1.00 71.25 294 ARG A N 1
ATOM 2262 C CA . ARG A 1 294 ? 19.677 -4.027 -19.251 1.00 71.25 294 ARG A CA 1
ATOM 2263 C C . ARG A 1 294 ? 19.010 -4.522 -20.522 1.00 71.25 294 ARG A C 1
ATOM 2265 O O . ARG A 1 294 ? 19.541 -5.385 -21.215 1.00 71.25 294 ARG A O 1
ATOM 2272 N N . LEU A 1 295 ? 17.877 -3.917 -20.847 1.00 67.31 295 LEU A N 1
ATOM 2273 C CA . LEU A 1 295 ? 17.139 -4.135 -22.078 1.00 67.31 295 LEU A CA 1
ATOM 2274 C C . LEU A 1 295 ? 17.619 -3.127 -23.141 1.00 67.31 295 LEU A C 1
ATOM 2276 O O . LEU A 1 295 ? 17.673 -1.932 -22.844 1.00 67.31 295 LEU A O 1
ATOM 2280 N N . PRO A 1 296 ? 17.925 -3.553 -24.386 1.00 60.97 296 PRO A N 1
ATOM 2281 C CA . PRO A 1 296 ? 18.524 -2.695 -25.421 1.00 60.97 296 PRO A CA 1
ATOM 2282 C C . PRO A 1 296 ? 17.755 -1.408 -25.771 1.00 60.97 296 PRO A C 1
ATOM 2284 O O . PRO A 1 296 ? 18.348 -0.484 -26.316 1.00 60.97 296 PRO A O 1
ATOM 2287 N N . VAL A 1 297 ? 16.451 -1.346 -25.469 1.00 67.38 297 VAL A N 1
ATOM 2288 C CA . VAL A 1 297 ? 15.569 -0.196 -25.760 1.00 67.38 297 VAL A CA 1
ATOM 2289 C C . VAL A 1 297 ? 15.003 0.448 -24.491 1.00 67.38 297 VAL A C 1
ATOM 2291 O O . VAL A 1 297 ? 14.800 1.656 -24.457 1.00 67.38 297 VAL A O 1
ATOM 2294 N N . PHE A 1 298 ? 14.769 -0.341 -23.441 1.00 64.88 298 PHE A N 1
ATOM 2295 C CA . PHE A 1 298 ? 14.081 0.110 -22.225 1.00 64.88 298 PHE A CA 1
ATOM 2296 C C . PHE A 1 298 ? 15.034 0.446 -21.070 1.00 64.88 298 PHE A C 1
ATOM 2298 O O . PHE A 1 298 ? 14.590 0.916 -20.030 1.00 64.88 298 PHE A O 1
ATOM 2305 N N . GLY A 1 299 ? 16.345 0.245 -21.245 1.00 73.50 299 GLY A N 1
ATOM 2306 C CA . GLY A 1 299 ? 17.332 0.539 -20.209 1.00 73.50 299 GLY A CA 1
ATOM 2307 C C . GLY A 1 299 ? 17.369 -0.533 -19.110 1.00 73.50 299 GLY A C 1
ATOM 2308 O O . GLY A 1 299 ? 17.082 -1.699 -19.387 1.00 73.50 299 GLY A O 1
ATOM 2309 N N . PRO A 1 300 ? 17.817 -0.202 -17.886 1.00 74.94 300 PRO A N 1
ATOM 2310 C CA . PRO A 1 300 ? 17.878 -1.169 -16.797 1.00 74.94 300 PRO A CA 1
ATOM 2311 C C . PRO A 1 300 ? 16.474 -1.624 -16.386 1.00 74.94 300 PRO A C 1
ATOM 2313 O O . PRO A 1 300 ? 15.563 -0.813 -16.273 1.00 74.94 300 PRO A O 1
ATOM 2316 N N . LEU A 1 301 ? 16.312 -2.918 -16.110 1.00 73.06 301 LEU A N 1
ATOM 2317 C CA . LEU A 1 301 ? 15.062 -3.465 -15.585 1.00 73.06 301 LEU A CA 1
ATOM 2318 C C . LEU A 1 301 ? 14.737 -2.949 -14.173 1.00 73.06 301 LEU A C 1
ATOM 2320 O O . LEU A 1 301 ? 13.573 -2.890 -13.781 1.00 73.06 301 LEU A O 1
ATOM 2324 N N . TYR A 1 302 ? 15.767 -2.576 -13.419 1.00 77.62 302 TYR A N 1
ATOM 2325 C CA . TYR A 1 302 ? 15.664 -1.984 -12.097 1.00 77.62 302 TYR A CA 1
ATOM 2326 C C . TYR A 1 302 ? 16.540 -0.720 -12.072 1.00 77.62 302 TYR A C 1
ATOM 2328 O O . TYR A 1 302 ? 17.772 -0.825 -12.020 1.00 77.62 302 TYR A O 1
ATOM 2336 N N . ALA A 1 303 ? 15.960 0.484 -12.121 1.00 73.06 303 ALA A N 1
ATOM 2337 C CA . ALA A 1 303 ? 16.746 1.695 -11.881 1.00 73.06 303 ALA A CA 1
ATOM 2338 C C . ALA A 1 303 ? 16.995 1.903 -10.379 1.00 73.06 303 ALA A C 1
ATOM 2340 O O . ALA A 1 303 ? 16.146 1.570 -9.548 1.00 73.06 303 ALA A O 1
ATOM 2341 N N . PRO A 1 304 ? 18.167 2.433 -9.991 1.00 81.62 304 PRO A N 1
ATOM 2342 C CA . PRO A 1 304 ? 18.351 2.955 -8.642 1.00 81.62 304 PRO A CA 1
ATOM 2343 C C . PRO A 1 304 ? 17.403 4.146 -8.400 1.00 81.62 304 PRO A C 1
ATOM 2345 O O . PRO A 1 304 ? 16.947 4.777 -9.360 1.00 81.62 304 PRO A O 1
ATOM 2348 N N . PRO A 1 305 ? 17.122 4.501 -7.134 1.00 83.31 305 PRO A N 1
ATOM 2349 C CA . PRO A 1 305 ? 16.342 5.690 -6.823 1.00 83.31 305 PRO A CA 1
ATOM 2350 C C . PRO A 1 305 ? 17.029 6.936 -7.389 1.00 83.31 305 PRO A C 1
ATOM 2352 O O . PRO A 1 305 ? 18.253 7.084 -7.324 1.00 83.31 305 PRO A O 1
ATOM 2355 N N . THR A 1 306 ? 16.237 7.858 -7.931 1.00 84.31 306 THR A N 1
ATOM 2356 C CA . THR A 1 306 ? 16.735 9.189 -8.301 1.00 84.31 306 THR A CA 1
ATOM 2357 C C . THR A 1 306 ? 17.070 9.997 -7.044 1.00 84.31 306 THR A C 1
ATOM 2359 O O . THR A 1 306 ? 16.602 9.684 -5.949 1.00 84.31 306 THR A O 1
ATOM 2362 N N . ALA A 1 307 ? 17.820 11.095 -7.184 1.00 82.12 307 ALA A N 1
ATOM 2363 C CA . ALA A 1 307 ? 18.143 11.973 -6.052 1.00 82.12 307 ALA A CA 1
ATOM 2364 C C . ALA A 1 307 ? 16.892 12.459 -5.286 1.00 82.12 307 ALA A C 1
ATOM 2366 O O . ALA A 1 307 ? 16.928 12.593 -4.069 1.00 82.12 307 ALA A O 1
ATOM 2367 N N . ASN A 1 308 ? 15.770 12.657 -5.987 1.00 81.50 308 ASN A N 1
ATOM 2368 C CA . ASN A 1 308 ? 14.509 13.111 -5.392 1.00 81.50 308 ASN A CA 1
ATOM 2369 C C . ASN A 1 308 ? 13.694 11.989 -4.726 1.00 81.50 308 ASN A C 1
ATOM 2371 O O . ASN A 1 308 ? 12.732 12.273 -4.017 1.00 81.50 308 ASN A O 1
ATOM 2375 N N . GLU A 1 309 ? 14.037 10.728 -4.980 1.00 83.56 309 GLU A N 1
ATOM 2376 C CA . GLU A 1 309 ? 13.372 9.550 -4.411 1.00 83.56 309 GLU A CA 1
ATOM 2377 C C . GLU A 1 309 ? 14.212 8.867 -3.337 1.00 83.56 309 GLU A C 1
ATOM 2379 O O . GLU A 1 309 ? 13.691 8.035 -2.601 1.00 83.56 309 GLU A O 1
ATOM 2384 N N . ALA A 1 310 ? 15.502 9.200 -3.263 1.00 82.44 310 ALA A N 1
ATOM 2385 C CA . ALA A 1 310 ? 16.436 8.568 -2.350 1.00 82.44 310 ALA A CA 1
ATOM 2386 C C . ALA A 1 310 ? 16.085 8.842 -0.885 1.00 82.44 310 ALA A C 1
ATOM 2388 O O . ALA A 1 310 ? 16.336 7.987 -0.046 1.00 82.44 310 ALA A O 1
ATOM 2389 N N . GLU A 1 311 ? 15.499 9.997 -0.563 1.00 89.50 311 GLU A N 1
ATOM 2390 C CA . GLU A 1 311 ? 15.191 10.368 0.819 1.00 89.50 311 GLU A CA 1
ATOM 2391 C C . GLU A 1 311 ? 13.695 10.325 1.124 1.00 89.50 311 GLU A C 1
ATOM 2393 O O . GLU A 1 311 ? 12.879 11.009 0.498 1.00 89.50 311 GLU A O 1
ATOM 2398 N N . VAL A 1 312 ? 13.338 9.549 2.149 1.00 90.50 312 VAL A N 1
ATOM 2399 C CA . VAL A 1 312 ? 11.962 9.422 2.634 1.00 90.50 312 VAL A CA 1
ATOM 2400 C C . VAL A 1 312 ? 11.885 9.573 4.146 1.00 90.50 312 VAL A C 1
ATOM 2402 O O . VAL A 1 312 ? 12.727 9.073 4.891 1.00 90.50 312 VAL A O 1
ATOM 2405 N N . TYR A 1 313 ? 10.849 10.264 4.620 1.00 91.69 313 TYR A N 1
ATOM 2406 C CA . TYR A 1 313 ? 10.594 10.406 6.050 1.00 91.69 313 TYR A CA 1
ATOM 2407 C C . TYR A 1 313 ? 9.756 9.238 6.577 1.00 91.69 313 TYR A C 1
ATOM 2409 O O . TYR A 1 313 ? 8.646 8.989 6.096 1.00 91.69 313 TYR A O 1
ATOM 2417 N N . ILE A 1 314 ? 10.280 8.539 7.583 1.00 91.38 314 ILE A N 1
ATOM 2418 C CA . ILE A 1 314 ? 9.634 7.405 8.244 1.00 91.38 314 ILE A CA 1
ATOM 2419 C C . ILE A 1 314 ? 8.810 7.930 9.418 1.00 91.38 314 ILE A C 1
ATOM 2421 O O . ILE A 1 314 ? 9.290 8.042 10.545 1.00 91.38 314 ILE A O 1
ATOM 2425 N N . GLY A 1 315 ? 7.560 8.294 9.130 1.00 88.56 315 GLY A N 1
ATOM 2426 C CA . GLY A 1 315 ? 6.647 8.920 10.091 1.00 88.56 315 GLY A CA 1
ATOM 2427 C C . GLY A 1 315 ? 5.845 7.955 10.970 1.00 88.56 315 GLY A C 1
ATOM 2428 O O . GLY A 1 315 ? 5.138 8.414 11.865 1.00 88.56 315 GLY A O 1
ATOM 2429 N N . ALA A 1 316 ? 5.906 6.639 10.733 1.00 88.12 316 ALA A N 1
ATOM 2430 C CA . ALA A 1 316 ? 5.229 5.674 11.601 1.00 88.12 316 ALA A CA 1
ATOM 2431 C C . ALA A 1 316 ? 5.839 5.692 13.019 1.00 88.12 316 ALA A C 1
ATOM 2433 O O . ALA A 1 316 ? 7.061 5.787 13.133 1.00 88.12 316 ALA A O 1
ATOM 2434 N N . PRO A 1 317 ? 5.040 5.570 14.097 1.00 87.12 317 PRO A N 1
ATOM 2435 C CA . PRO A 1 317 ? 5.565 5.566 15.462 1.00 87.12 317 PRO A CA 1
ATOM 2436 C C . PRO A 1 317 ? 6.476 4.359 15.709 1.00 87.12 317 PRO A C 1
ATOM 2438 O O . PRO A 1 317 ? 6.322 3.303 15.083 1.00 87.12 317 PRO A O 1
ATOM 2441 N N . SER A 1 318 ? 7.424 4.497 16.637 1.00 87.50 318 SER A N 1
ATOM 2442 C CA . SER A 1 318 ? 8.245 3.364 17.071 1.00 87.50 318 SER A CA 1
ATOM 2443 C C . SER A 1 318 ? 7.361 2.273 17.675 1.00 87.50 318 SER A C 1
ATOM 2445 O O . SER A 1 318 ? 6.476 2.571 18.477 1.00 87.50 318 SER A O 1
ATOM 2447 N N . LEU A 1 319 ? 7.576 1.016 17.279 1.00 84.69 319 LEU A N 1
ATOM 2448 C CA . LEU A 1 319 ? 6.780 -0.092 17.804 1.00 84.69 319 LEU A CA 1
ATOM 2449 C C . LEU A 1 319 ? 7.029 -0.259 19.317 1.00 84.69 319 LEU A C 1
ATOM 2451 O O . LEU A 1 319 ? 8.191 -0.254 19.733 1.00 84.69 319 LEU A O 1
ATOM 2455 N N . PRO A 1 320 ? 5.970 -0.472 20.124 1.00 77.69 320 PRO A N 1
ATOM 2456 C CA . PRO A 1 320 ? 6.060 -0.681 21.571 1.00 77.69 320 PRO A CA 1
ATOM 2457 C C . PRO A 1 320 ? 7.107 -1.702 22.016 1.00 77.69 320 PRO A C 1
ATOM 2459 O O . PRO A 1 320 ? 7.824 -1.467 22.982 1.00 77.69 320 PRO A O 1
ATOM 2462 N N . TRP A 1 321 ? 7.250 -2.792 21.254 1.00 74.81 321 TRP A N 1
ATOM 2463 C CA . TRP A 1 321 ? 8.266 -3.826 21.455 1.00 74.81 321 TRP A CA 1
ATOM 2464 C C . TRP A 1 321 ? 9.672 -3.250 21.702 1.00 74.81 321 TRP A C 1
ATOM 2466 O O . TRP A 1 321 ? 10.394 -3.740 22.559 1.00 74.81 321 TRP A O 1
ATOM 2476 N N . TYR A 1 322 ? 10.070 -2.175 21.020 1.00 68.75 322 TYR A N 1
ATOM 2477 C CA . TYR A 1 322 ? 11.412 -1.604 21.192 1.00 68.75 322 TYR A CA 1
ATOM 2478 C C . TYR A 1 322 ? 11.574 -0.823 22.490 1.00 68.75 322 TYR A C 1
ATOM 2480 O O . TYR A 1 322 ? 12.606 -0.903 23.159 1.00 68.75 322 TYR A O 1
ATOM 2488 N N . ILE A 1 323 ? 10.548 -0.064 22.849 1.00 74.62 323 ILE A N 1
ATOM 2489 C CA . ILE A 1 323 ? 10.622 0.938 23.912 1.00 74.62 323 ILE A CA 1
ATOM 2490 C C . ILE A 1 323 ? 10.162 0.402 25.269 1.00 74.62 323 ILE A C 1
ATOM 2492 O O . ILE A 1 323 ? 10.446 1.026 26.287 1.00 74.62 323 ILE A O 1
ATOM 2496 N N . ASP A 1 324 ? 9.509 -0.761 25.297 1.00 78.06 324 ASP A N 1
ATOM 2497 C CA . ASP A 1 324 ? 8.923 -1.333 26.504 1.00 78.06 324 ASP A CA 1
ATOM 2498 C C . ASP A 1 324 ? 9.455 -2.737 26.787 1.00 78.06 324 ASP A C 1
ATOM 2500 O O . ASP A 1 324 ? 9.044 -3.735 26.193 1.00 78.06 324 ASP A O 1
ATOM 2504 N N . ALA A 1 325 ? 10.396 -2.803 27.728 1.00 77.81 325 ALA A N 1
ATOM 2505 C CA . ALA A 1 325 ? 10.994 -4.055 28.174 1.00 77.81 325 ALA A CA 1
ATOM 2506 C C . ALA A 1 325 ? 9.986 -4.981 28.878 1.00 77.81 325 ALA A C 1
ATOM 2508 O O . ALA A 1 325 ? 10.138 -6.199 28.803 1.00 77.81 325 ALA A O 1
ATOM 2509 N N . ALA A 1 326 ? 8.958 -4.433 29.535 1.00 72.19 326 ALA A N 1
ATOM 2510 C CA . ALA A 1 326 ? 7.933 -5.237 30.194 1.00 72.19 326 ALA A CA 1
ATOM 2511 C C . ALA A 1 326 ? 7.015 -5.900 29.162 1.00 72.19 326 ALA A C 1
ATOM 2513 O O . ALA A 1 326 ? 6.675 -7.071 29.310 1.00 72.19 326 ALA A O 1
ATOM 2514 N N . LEU A 1 327 ? 6.674 -5.184 28.085 1.00 71.25 327 LEU A N 1
ATOM 2515 C CA . LEU A 1 327 ? 5.938 -5.762 26.963 1.00 71.25 327 LEU A CA 1
ATOM 2516 C C . LEU A 1 327 ? 6.741 -6.863 26.259 1.00 71.25 327 LEU A C 1
ATOM 2518 O O . LEU A 1 327 ? 6.160 -7.881 25.893 1.00 71.25 327 LEU A O 1
ATOM 2522 N N . ARG A 1 328 ? 8.058 -6.685 26.077 1.00 74.75 328 ARG A N 1
ATOM 2523 C CA . ARG A 1 328 ? 8.915 -7.735 25.497 1.00 74.75 328 ARG A CA 1
ATOM 2524 C C . ARG A 1 328 ? 8.884 -9.017 26.320 1.00 74.75 328 ARG A C 1
ATOM 2526 O O . ARG A 1 328 ? 8.617 -10.076 25.768 1.00 74.75 328 ARG A O 1
ATOM 2533 N N . ALA A 1 329 ? 9.062 -8.892 27.633 1.00 71.75 329 ALA A N 1
ATOM 2534 C CA . ALA A 1 329 ? 9.057 -10.026 28.553 1.00 71.75 329 ALA A CA 1
ATOM 2535 C C . ALA A 1 329 ? 7.689 -10.732 28.685 1.00 71.75 329 ALA A C 1
ATOM 2537 O O . ALA A 1 329 ? 7.647 -11.864 29.147 1.00 71.75 329 ALA A O 1
ATOM 2538 N N . ASP A 1 330 ? 6.574 -10.080 28.324 1.00 67.88 330 ASP A N 1
ATOM 2539 C CA . ASP A 1 330 ? 5.231 -10.698 28.277 1.00 67.88 330 ASP A CA 1
ATOM 2540 C C . ASP A 1 330 ? 4.995 -11.505 26.983 1.00 67.88 330 ASP A C 1
ATOM 2542 O O . ASP A 1 330 ? 4.079 -12.324 26.919 1.00 67.88 330 ASP A O 1
ATOM 2546 N N . VAL A 1 331 ? 5.773 -11.237 25.927 1.00 63.88 331 VAL A N 1
ATOM 2547 C CA . VAL A 1 331 ? 5.630 -11.854 24.595 1.00 63.88 331 VAL A CA 1
ATOM 2548 C C . VAL A 1 331 ? 6.633 -12.992 24.363 1.00 63.88 331 VAL A C 1
ATOM 2550 O O . VAL A 1 331 ? 6.311 -13.908 23.604 1.00 63.88 331 VAL A O 1
ATOM 2553 N N . GLU A 1 332 ? 7.813 -12.923 24.987 1.00 55.72 332 GLU A N 1
ATOM 2554 C CA . GLU A 1 332 ? 8.847 -13.980 25.012 1.00 55.72 332 GLU A CA 1
ATOM 2555 C C . GLU A 1 332 ? 8.504 -15.122 25.985 1.00 55.72 332 GLU A C 1
ATOM 2557 O O . GLU A 1 332 ? 8.713 -16.297 25.597 1.00 55.72 332 GLU A O 1
#

Organism: NCBI:txid3119538

Secondary structure (DSSP, 8-state):
-------GGGGS-----SSS-------TT--SSGGGGG-SS----SEEGGGTEEGGGG-S-TTS-------THHHHHHHHHHHHHHHHHHHH-TT---EEEEETHHHHHHHHHHHHHHHTTPPPPSEEEEET-----SPP-HHHHHHHGGGT----HHHHHHHHHHHHHHHHHHTT-TTSPPHHHHHHH--S-GGGGGG--GGGTTEEEEEE-TT-TTTTSTTT--HHHH---HHHHHHS-TTEEEEE--TTS-TT--SEEEE--GGGGS--B-TTS-B-------SSSSPPPEETTTEESSPPPPTTTSEEEE-SPPPHHHH-HHHHHHH-